Protein 4N9W (pdb70)

B-factor: mean 31.56, std 11.2, range [13.4, 86.86]

InterPro domains:
  IPR028098 Glycosyltransferase subfamily 4-like, N-terminal domain [PF13439] (14-173)
  IPR050194 Glycosyltransferase group 1 [PTHR45947] (1-364)

Nearest PDB structures (foldseek):
  4n9w-assembly1_A  TM=1.003E+00  e=4.986E-75  Mycolicibacterium smegmatis MC2 155
  2gek-assembly1_A  TM=9.500E-01  e=3.994E-61  Mycolicibacterium smegmatis MC2 155
  4nc9-assembly5_A  TM=8.243E-01  e=2.614E-58  Mycolicibacterium smegmatis MC2 155
  4nc9-assembly6_D  TM=8.310E-01  e=8.543E-56  Mycolicibacterium smegmatis MC2 155
  4nc9-assembly6_C  TM=8.245E-01  e=5.018E-48  Mycolicibacterium smegmatis MC2 155

Sequence (360 aa):
AMRIGMVCPYSFDVPGGVQSHVLQLAEVLRRDAGHEVSVLAPASPHVKLPDYVVSGGKAVPIPYNGSVARLRFGPATHRKVKKWIAEGDFDVLHIHEPNAPSLSMLALQAAEGPIVATFHTSTTKSLTLSVFQGILRPYHEKIIGRIAVSAVEIPNGVVDVASFADAPLLDGYPREGRTVLFLGRYDEPRKGMAVLLAALPKLVARFPDVEILIVGRGDEDELREQAGDLAGHLRFLGQVDDATKASAMMRSADVYCAPHLGGESFGIVLVEAMAAGTAVVASDLDAFRRVLADGDAGRLVPVDDADGMAAALIGILEDDQLRAGYVARASERVHRYDWSVVSAQIMRVYETVVSGAGIKVQVS

Radius of gyration: 21.57 Å; Cα contacts (8 Å, |Δi|>4): 728; chains: 1; bounding box: 51×48×58 Å

GO terms:
  GO:0043750 phosphatidylinositol alpha-mannosyltransfera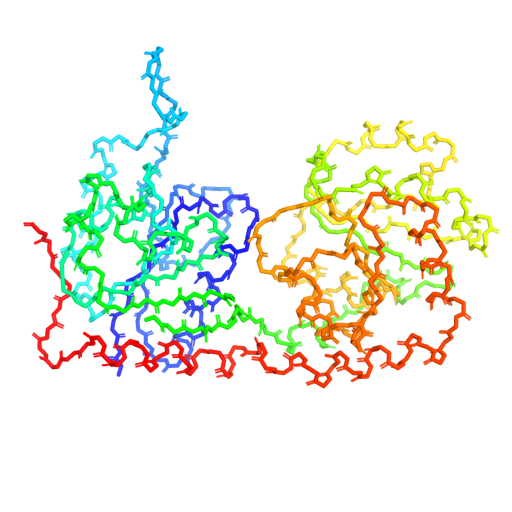se activity (F, EXP)
  GO:0043750 phosphatidylinositol alpha-mannosyltransferase activity (F, IDA)
  GO:0004377 GDP-Man:Man(3)GlcNAc(2)-PP-Dol alpha-1,2-mannosyltransferase activity (F, IDA)
  GO:0046488 phosphatidylinositol metabolic process (P, IDA)
  GO:0009247 glycolipid biosynthetic process (P, IDA)

Foldseek 3Di:
DFQEEEEDQEAPQFDDDSNVLVQVLCVVQVVVPYHYAYEYADHVNDDDDPRYDHLYHWDADPDPPDPDGTHDDPSSLVVLQVCQAPRQGLEYEYEQCDPPTSSVSNLQFKAALYEYEYFFPVSVCCVDCVSCPPVSVSSVRHDQYEYCPVHHFNRADALCLQQVAAAPPPFDDPLAEEEQEEAVVPCQQPPVLQLLLVVLLCVLRVQYAYEYEEAYDLVVVLVVSPPNSVRYDYPYHDDPSVVSNVLLRHQEYERQGLDDTGLPVVLLSNLSNLHAYEYEPDPSVCVLQVNCQQHHYFHHSHSNRSNCRVSVCVVDVVVVNRNSVSSNVSSVCRHCVNRSVVVVVSSVVRGDPPIGMHTD

Organism: Mycolicibacterium smegmatis (strain ATCC 700084 / mc(2)155) (NCBI:txid246196)

CATH classification: 3.40.50.2000 (+1 more: 3.40.50.2000)

Solvent-accessible surface area: 16043 Å² total; per-residue (Å²): 127,27,96,1,0,0,0,0,11,86,26,16,39,55,84,25,41,15,14,44,12,0,40,54,0,0,86,40,6,120,132,72,56,33,39,12,23,0,0,0,13,28,13,108,153,56,109,57,47,141,22,28,60,63,0,27,137,19,78,81,23,126,118,153,76,46,148,29,81,89,118,26,27,97,59,4,93,162,34,1,67,127,20,2,70,120,7,74,3,26,0,0,0,0,0,3,0,52,53,87,14,0,0,4,29,0,0,60,17,0,64,29,4,0,0,0,2,0,8,30,62,74,0,45,39,24,50,98,84,121,118,16,51,167,44,25,79,74,2,134,41,6,101,8,52,4,20,2,73,100,70,117,6,26,12,5,3,60,14,59,59,16,42,108,6,98,76,35,147,70,23,87,53,179,10,50,0,0,0,3,30,7,84,11,85,84,111,52,58,0,7,69,8,2,27,63,1,2,70,105,0,22,81,134,29,103,84,3,19,2,0,0,8,12,34,35,76,59,93,39,7,96,143,120,11,40,159,45,22,81,40,15,100,30,44,19,86,41,97,99,74,45,31,7,8,0,0,82,1,7,28,0,1,1,0,2,31,67,23,68,84,70,20,8,34,31,2,0,12,0,0,5,9,33,6,3,1,0,0,2,50,33,129,32,8,80,59,2,0,23,102,25,102,2,0,76,23,0,80,54,98,48,29,93,19,2,1,58,0,0,14,27,1,1,87,60,85,164,69,42,64,28,30,39,38,112,5,41,109,54,1,110,131,10,26,10,78,71,0,18,38,53,4,33,145,18,0,109,113,16,33,34,107,83,93,71,5,102,57,79

Structure (mmCIF, N/CA/C/O backbone):
data_4N9W
#
_entry.id   4N9W
#
_cell.length_a   37.507
_cell.length_b   75.515
_cell.length_c   59.326
_cell.angle_alpha   90.00
_cell.angle_beta   97.69
_cell.angle_gamma   90.00
#
_symmetry.space_group_name_H-M   'P 1 21 1'
#
loop_
_entity.id
_entity.type
_entity.pdbx_description
1 polymer 'GDP-mannose-dependent alpha-(1-2)-phosphatidylinositol mannosyltransferase'
2 non-polymer "GUANOSINE-5'-DIPHOSPHATE"
3 non-polymer 1,2-ETHANEDIOL
4 water water
#
loop_
_atom_site.group_PDB
_atom_site.id
_atom_site.type_symbol
_atom_site.label_atom_id
_atom_site.label_alt_id
_atom_site.label_comp_id
_atom_site.label_asym_id
_atom_site.label_entity_id
_atom_site.label_seq_id
_atom_site.pdbx_PDB_ins_code
_atom_site.Cartn_x
_atom_site.Cartn_y
_atom_site.Cartn_z
_atom_site.occupancy
_atom_site.B_iso_or_equiv
_atom_site.auth_seq_id
_atom_site.auth_comp_id
_atom_site.auth_asym_id
_atom_site.auth_atom_id
_atom_site.pdbx_PDB_model_num
ATOM 1 N N . ALA A 1 4 ? 17.338 -13.085 -5.762 1.00 37.91 0 ALA A N 1
ATOM 2 C CA . ALA A 1 4 ? 16.796 -11.698 -5.861 1.00 40.53 0 ALA A CA 1
ATOM 3 C C . ALA A 1 4 ? 15.304 -11.717 -6.198 1.00 45.22 0 ALA A C 1
ATOM 4 O O . ALA A 1 4 ? 14.909 -12.204 -7.250 1.00 48.13 0 ALA A O 1
ATOM 6 N N . MET A 1 5 ? 14.488 -11.152 -5.315 1.00 34.59 1 MET A N 1
ATOM 7 C CA . MET A 1 5 ? 13.044 -11.161 -5.465 1.00 31.20 1 MET A CA 1
ATOM 8 C C . MET A 1 5 ? 12.553 -9.767 -5.774 1.00 34.07 1 MET A C 1
ATOM 9 O O . MET A 1 5 ? 13.214 -8.765 -5.454 1.00 29.08 1 MET A O 1
ATOM 14 N N . ARG A 1 6 ? 11.368 -9.718 -6.359 1.00 33.19 2 ARG A N 1
ATOM 15 C CA . ARG A 1 6 ? 10.648 -8.473 -6.524 1.00 28.30 2 ARG A CA 1
ATOM 16 C C . ARG A 1 6 ? 9.514 -8.524 -5.519 1.00 29.71 2 ARG A C 1
ATOM 17 O O . ARG A 1 6 ? 8.657 -9.412 -5.578 1.00 26.91 2 ARG A O 1
ATOM 25 N N . ILE A 1 7 ? 9.521 -7.568 -4.606 1.00 23.59 3 ILE A N 1
ATOM 26 C CA . ILE A 1 7 ? 8.552 -7.532 -3.531 1.00 20.99 3 ILE A CA 1
ATOM 27 C C . ILE A 1 7 ? 7.694 -6.277 -3.604 1.00 22.18 3 ILE A C 1
ATOM 28 O O . ILE A 1 7 ? 8.202 -5.172 -3.749 1.00 24.94 3 ILE A O 1
ATOM 33 N N . GLY A 1 8 ? 6.384 -6.465 -3.494 1.00 22.29 4 GLY A N 1
ATOM 34 C CA . GLY A 1 8 ? 5.448 -5.371 -3.413 1.00 19.21 4 GLY A CA 1
ATOM 35 C C . GLY A 1 8 ? 4.925 -5.323 -1.983 1.00 23.10 4 GLY A C 1
ATOM 36 O O . GLY A 1 8 ? 4.536 -6.375 -1.444 1.00 24.27 4 GLY A O 1
ATOM 37 N N . MET A 1 9 ? 4.957 -4.145 -1.359 1.00 17.02 5 MET A N 1
ATOM 38 C CA . MET A 1 9 ? 4.456 -3.980 0.009 1.00 18.74 5 MET A CA 1
ATOM 39 C C . MET A 1 9 ? 3.363 -2.929 0.082 1.00 21.07 5 MET A C 1
ATOM 40 O O . MET A 1 9 ? 3.437 -1.916 -0.604 1.00 21.79 5 MET A O 1
ATOM 45 N N . VAL A 1 10 ? 2.375 -3.161 0.941 1.00 16.57 6 VAL A N 1
ATOM 46 C CA . VAL A 1 10 ? 1.265 -2.219 1.119 1.00 16.03 6 VAL A CA 1
ATOM 47 C C . VAL A 1 10 ? 1.182 -1.791 2.590 1.00 20.53 6 VAL A C 1
ATOM 48 O O . VAL A 1 10 ? 1.050 -2.618 3.510 1.00 18.93 6 VAL A O 1
ATOM 52 N N . CYS A 1 11 ? 1.241 -0.478 2.765 1.00 14.64 7 CYS A N 1
ATOM 53 C CA . CYS A 1 11 ? 1.018 0.187 4.035 1.00 17.21 7 CYS A CA 1
ATOM 54 C C . CYS A 1 11 ? -0.343 0.861 3.970 1.00 21.19 7 CYS A C 1
ATOM 55 O O . CYS A 1 11 ? -0.620 1.590 3.022 1.00 25.30 7 CYS A O 1
ATOM 58 N N . PRO A 1 12 ? -1.225 0.596 4.939 1.00 21.58 8 PRO A N 1
ATOM 59 C CA . PRO A 1 12 ? -2.555 1.200 4.838 1.00 20.86 8 PRO A CA 1
ATOM 60 C C . PRO A 1 12 ? -2.640 2.667 5.307 1.00 21.87 8 PRO A C 1
ATOM 61 O O . PRO A 1 12 ? -3.698 3.290 5.195 1.00 20.67 8 PRO A O 1
ATOM 65 N N . TYR A 1 13 ? -1.540 3.191 5.830 1.00 22.19 9 TYR A N 1
ATOM 66 C CA . TYR A 1 13 ? -1.523 4.521 6.478 1.00 17.55 9 TYR A CA 1
ATOM 67 C C . TYR A 1 13 ? -0.573 5.484 5.782 1.00 20.71 9 TYR A C 1
ATOM 68 O O . TYR A 1 13 ? 0.534 5.120 5.385 1.00 18.95 9 TYR A O 1
ATOM 77 N N . SER A 1 14 ? -0.985 6.744 5.679 1.00 20.09 10 SER A N 1
ATOM 78 C CA . SER A 1 14 ? -0.099 7.759 5.119 1.00 19.53 10 SER A CA 1
ATOM 79 C C . SER A 1 14 ? 1.205 7.908 5.931 1.00 24.87 10 SER A C 1
ATOM 80 O O . SER A 1 14 ? 1.201 7.854 7.158 1.00 23.29 10 SER A O 1
ATOM 83 N N . PHE A 1 15 ? 2.313 8.119 5.246 1.00 20.97 11 PHE A N 1
ATOM 84 C CA . PHE A 1 15 ? 3.573 8.406 5.930 1.00 27.60 11 PHE A CA 1
ATOM 85 C C . PHE A 1 15 ? 3.646 9.830 6.451 1.00 31.79 11 PHE A C 1
ATOM 86 O O . PHE A 1 15 ? 4.669 10.217 7.035 1.00 29.02 11 PHE A O 1
ATOM 94 N N . ASP A 1 16 ? 2.580 10.614 6.238 1.00 28.44 12 ASP A N 1
ATOM 95 C CA . ASP A 1 16 ? 2.545 11.998 6.714 1.00 27.32 12 ASP A CA 1
ATOM 96 C C . ASP A 1 16 ? 2.582 12.094 8.243 1.00 27.75 12 ASP A C 1
ATOM 97 O O . ASP A 1 16 ? 2.921 13.149 8.807 1.00 35.43 12 ASP A O 1
ATOM 102 N N . VAL A 1 17 ? 2.158 11.035 8.905 1.00 29.30 13 VAL A N 1
ATOM 103 C CA . VAL A 1 17 ? 2.078 10.977 10.362 1.00 30.18 13 VAL A CA 1
ATOM 104 C C . VAL A 1 17 ? 2.966 9.807 10.814 1.00 25.49 13 VAL A C 1
ATOM 105 O O . VAL A 1 17 ? 2.987 8.753 10.177 1.00 30.26 13 VAL A O 1
ATOM 109 N N . PRO A 1 18 ? 3.740 10.004 11.887 1.00 26.17 14 PRO A N 1
ATOM 110 C CA . PRO A 1 18 ? 4.562 8.884 12.357 1.00 27.07 14 PRO A CA 1
ATOM 111 C C . PRO A 1 18 ? 3.679 7.767 12.882 1.00 24.18 14 PRO A C 1
ATOM 112 O O . PRO A 1 18 ? 2.615 8.029 13.472 1.00 21.38 14 PRO A O 1
ATOM 116 N N . GLY A 1 19 ? 4.126 6.528 12.682 1.00 21.20 15 GLY A N 1
ATOM 117 C CA . GLY A 1 19 ? 3.417 5.398 13.227 1.00 20.38 15 GLY A CA 1
ATOM 118 C C . GLY A 1 19 ? 4.285 4.154 13.158 1.00 20.07 15 GLY A C 1
ATOM 119 O O . GLY A 1 19 ? 5.210 4.081 12.354 1.00 24.73 15 GLY A O 1
ATOM 120 N N . GLY A 1 20 ? 3.972 3.183 14.005 1.00 19.88 16 GLY A N 1
ATOM 121 C CA . GLY A 1 20 ? 4.700 1.929 14.041 1.00 20.42 16 GLY A CA 1
ATOM 122 C C . GLY A 1 20 ? 4.587 1.127 12.754 1.00 23.58 16 GLY A C 1
ATOM 123 O O . GLY A 1 20 ? 5.589 0.564 12.298 1.00 17.54 16 GLY A O 1
ATOM 124 N N . VAL A 1 21 ? 3.382 1.059 12.174 1.00 21.09 17 VAL A N 1
ATOM 125 C CA . VAL A 1 21 ? 3.198 0.296 10.932 1.00 18.85 17 VAL A CA 1
ATOM 126 C C . VAL A 1 21 ? 3.990 0.976 9.820 1.00 16.82 17 VAL A C 1
ATOM 127 O O . VAL A 1 21 ? 4.757 0.319 9.106 1.00 19.06 17 VAL A O 1
ATOM 131 N N . GLN A 1 22 ? 3.859 2.307 9.712 1.00 18.57 18 GLN A N 1
ATOM 132 C CA . GLN A 1 22 ? 4.600 3.072 8.716 1.00 18.32 18 GLN A CA 1
ATOM 133 C C . GLN A 1 22 ? 6.109 2.859 8.807 1.00 18.68 18 GLN A C 1
ATOM 134 O O . GLN A 1 22 ? 6.754 2.640 7.795 1.00 17.95 18 GLN A O 1
ATOM 140 N N . SER A 1 23 ? 6.687 2.970 10.004 1.00 20.10 19 SER A N 1
ATOM 141 C CA . SER A 1 23 ? 8.137 2.843 10.139 1.00 25.60 19 SER A CA 1
ATOM 142 C C . SER A 1 23 ? 8.594 1.393 9.857 1.00 21.39 19 SER A C 1
ATOM 143 O O . SER A 1 23 ? 9.678 1.184 9.320 1.00 20.78 19 SER A O 1
ATOM 146 N N . HIS A 1 24 ? 7.798 0.424 10.296 1.00 21.49 20 HIS A N 1
ATOM 147 C CA . HIS A 1 24 ? 8.063 -0.999 10.016 1.00 19.02 20 HIS A CA 1
ATOM 148 C C . HIS A 1 24 ? 8.193 -1.207 8.509 1.00 18.35 20 HIS A C 1
ATOM 149 O O . HIS A 1 24 ? 9.185 -1.740 8.024 1.00 16.89 20 HIS A O 1
ATOM 156 N N . VAL A 1 25 ? 7.208 -0.743 7.753 1.00 17.50 21 VAL A N 1
ATOM 157 C CA . VAL A 1 25 ? 7.217 -0.979 6.288 1.00 16.15 21 VAL A CA 1
ATOM 158 C C . VAL A 1 25 ? 8.369 -0.282 5.578 1.00 20.86 21 VAL A C 1
ATOM 159 O O . VAL A 1 25 ? 9.037 -0.910 4.755 1.00 24.45 21 VAL A O 1
ATOM 163 N N . LEU A 1 26 ? 8.637 0.999 5.884 1.00 16.08 22 LEU A N 1
ATOM 164 C CA . LEU A 1 26 ? 9.788 1.664 5.243 1.00 17.23 22 LEU A CA 1
ATOM 165 C C . LEU A 1 26 ? 11.127 1.057 5.624 1.00 21.14 22 LEU A C 1
ATOM 166 O O . LEU A 1 26 ? 12.014 0.876 4.767 1.00 19.84 22 LEU A O 1
ATOM 171 N N . GLN A 1 27 ? 11.305 0.716 6.892 1.00 17.45 23 GLN A N 1
ATOM 172 C CA . GLN A 1 27 ? 12.598 0.174 7.276 1.00 22.49 23 GLN A CA 1
ATOM 173 C C . GLN A 1 27 ? 12.761 -1.214 6.680 1.00 18.78 23 GLN A C 1
ATOM 174 O O . GLN A 1 27 ? 13.850 -1.587 6.257 1.00 20.67 23 GLN A O 1
ATOM 180 N N . LEU A 1 28 ? 11.685 -1.987 6.650 1.00 17.06 24 LEU A N 1
ATOM 181 C CA . LEU A 1 28 ? 11.776 -3.348 6.092 1.00 18.09 24 LEU A CA 1
ATOM 182 C C . LEU A 1 28 ? 12.118 -3.240 4.633 1.00 21.55 24 LEU A C 1
ATOM 183 O O . LEU A 1 28 ? 12.975 -3.964 4.127 1.00 21.81 24 LEU A O 1
ATOM 188 N N . ALA A 1 29 ? 11.504 -2.287 3.943 1.00 17.52 25 ALA A N 1
ATOM 189 C CA . ALA A 1 29 ? 11.833 -2.077 2.533 1.00 18.86 25 ALA A CA 1
ATOM 190 C C . ALA A 1 29 ? 13.318 -1.721 2.345 1.00 17.38 25 ALA A C 1
ATOM 191 O O . ALA A 1 29 ? 13.974 -2.187 1.399 1.00 19.11 25 ALA A O 1
ATOM 193 N N . GLU A 1 30 ? 13.839 -0.855 3.204 1.00 18.31 26 GLU A N 1
ATOM 194 C CA . GLU A 1 30 ? 15.239 -0.463 3.094 1.00 20.40 26 GLU A CA 1
ATOM 195 C C . GLU A 1 30 ? 16.154 -1.682 3.304 1.00 22.96 26 GLU A C 1
ATOM 196 O O . GLU A 1 30 ? 17.140 -1.861 2.582 1.00 25.49 26 GLU A O 1
ATOM 202 N N . VAL A 1 31 ? 15.860 -2.481 4.327 1.00 20.57 27 VAL A N 1
ATOM 203 C CA . VAL A 1 31 ? 16.661 -3.675 4.621 1.00 22.86 27 VAL A CA 1
ATOM 204 C C . VAL A 1 31 ? 16.687 -4.651 3.439 1.00 22.47 27 VAL A C 1
ATOM 205 O O . VAL A 1 31 ? 17.747 -5.225 3.076 1.00 24.57 27 VAL A O 1
ATOM 209 N N . LEU A 1 32 ? 15.539 -4.829 2.804 1.00 18.86 28 LEU A N 1
ATOM 210 C CA . LEU A 1 32 ? 15.443 -5.773 1.680 1.00 22.46 28 LEU A CA 1
ATOM 211 C C . LEU A 1 32 ? 16.208 -5.275 0.465 1.00 26.87 28 LEU A C 1
ATOM 212 O O . LEU A 1 32 ? 16.907 -6.057 -0.194 1.00 26.90 28 LEU A O 1
ATOM 217 N N . ARG A 1 33 ? 16.086 -3.976 0.171 1.00 25.90 29 ARG A N 1
ATOM 218 C CA A ARG A 1 33 ? 16.833 -3.368 -0.931 0.46 28.02 29 ARG A CA 1
ATOM 219 C CA B ARG A 1 33 ? 16.829 -3.374 -0.932 0.54 27.95 29 ARG A CA 1
ATOM 220 C C . ARG A 1 33 ? 18.342 -3.454 -0.702 1.00 25.22 29 ARG A C 1
ATOM 221 O O . ARG A 1 33 ? 19.101 -3.698 -1.633 1.00 27.71 29 ARG A O 1
ATOM 236 N N . ASP A 1 34 ? 18.771 -3.268 0.543 1.00 23.19 30 ASP A N 1
ATOM 237 C CA . ASP A 1 34 ? 20.192 -3.367 0.881 1.00 31.76 30 ASP A CA 1
ATOM 238 C C . ASP A 1 34 ? 20.746 -4.775 0.680 1.00 32.44 30 ASP A C 1
ATOM 239 O O . ASP A 1 34 ? 21.968 -4.943 0.542 1.00 30.14 30 ASP A O 1
ATOM 244 N N . ALA A 1 35 ? 19.851 -5.768 0.644 1.00 25.14 31 ALA A N 1
ATOM 245 C CA . ALA A 1 35 ? 20.229 -7.155 0.440 1.00 29.53 31 ALA A CA 1
ATOM 246 C C . ALA A 1 35 ? 20.105 -7.552 -1.017 1.00 29.83 31 ALA A C 1
ATOM 247 O O . ALA A 1 35 ? 20.241 -8.732 -1.353 1.00 35.00 31 ALA A O 1
ATOM 249 N N . GLY A 1 36 ? 19.837 -6.580 -1.884 1.00 22.59 32 GLY A N 1
ATOM 250 C CA . GLY A 1 36 ? 19.738 -6.848 -3.310 1.00 27.15 32 GLY A CA 1
ATOM 251 C C . GLY A 1 36 ? 18.348 -7.113 -3.878 1.00 31.95 32 GLY A C 1
ATOM 252 O O . GLY A 1 36 ? 18.216 -7.348 -5.072 1.00 34.64 32 GLY A O 1
ATOM 253 N N . HIS A 1 37 ? 17.305 -7.086 -3.056 1.00 29.99 33 HIS A N 1
ATOM 254 C CA . HIS A 1 37 ? 15.953 -7.323 -3.570 1.00 27.94 33 HIS A CA 1
ATOM 255 C C . HIS A 1 37 ? 15.340 -6.035 -4.100 1.00 30.97 33 HIS A C 1
ATOM 256 O O . HIS A 1 37 ? 15.762 -4.932 -3.722 1.00 32.44 33 HIS A O 1
ATOM 263 N N . GLU A 1 38 ? 14.361 -6.178 -4.984 1.00 27.09 34 GLU A N 1
ATOM 264 C CA . GLU A 1 38 ? 13.643 -5.035 -5.531 1.00 30.67 34 GLU A CA 1
ATOM 265 C C . GLU A 1 38 ? 12.355 -4.856 -4.723 1.00 34.89 34 GLU A C 1
ATOM 266 O O . GLU A 1 38 ? 11.591 -5.806 -4.552 1.00 34.14 34 GLU A O 1
ATOM 268 N N . VAL A 1 39 ? 12.136 -3.658 -4.176 1.00 26.39 35 VAL A N 1
ATOM 269 C CA . VAL A 1 39 ? 10.919 -3.415 -3.400 1.00 23.93 35 VAL A CA 1
ATOM 270 C C . VAL A 1 39 ? 10.165 -2.228 -3.966 1.00 28.53 35 VAL A C 1
ATOM 271 O O . VAL A 1 39 ? 10.785 -1.254 -4.373 1.00 27.60 35 VAL A O 1
ATOM 275 N N . SER A 1 40 ? 8.834 -2.330 -4.001 1.00 21.80 36 SER A N 1
ATOM 276 C CA . SER A 1 40 ? 7.955 -1.181 -4.241 1.00 24.30 36 SER A CA 1
ATOM 277 C C . SER A 1 40 ? 6.931 -1.119 -3.130 1.00 26.22 36 SER A C 1
ATOM 278 O O . SER A 1 40 ? 6.349 -2.149 -2.763 1.00 23.38 36 SER A O 1
ATOM 281 N N . VAL A 1 41 ? 6.694 0.086 -2.614 1.00 20.70 37 VAL A N 1
ATOM 282 C CA . VAL A 1 41 ? 5.731 0.271 -1.534 1.00 18.89 37 VAL A CA 1
ATOM 283 C C . VAL A 1 41 ? 4.568 1.119 -2.009 1.00 20.11 37 VAL A C 1
ATOM 284 O O . VAL A 1 41 ? 4.781 2.215 -2.516 1.00 21.79 37 VAL A O 1
ATOM 288 N N . LEU A 1 42 ? 3.356 0.595 -1.817 1.00 18.67 38 LEU A N 1
ATOM 289 C CA . LEU A 1 42 ? 2.123 1.306 -2.078 1.00 21.11 38 LEU A CA 1
ATOM 290 C C . LEU A 1 42 ? 1.541 1.813 -0.766 1.00 23.69 38 LEU A C 1
ATOM 291 O O . LEU A 1 42 ? 1.396 1.050 0.180 1.00 21.96 38 LEU A O 1
ATOM 296 N N . ALA A 1 43 ? 1.199 3.107 -0.709 1.00 20.31 39 ALA A N 1
ATOM 297 C CA . ALA A 1 43 ? 0.607 3.664 0.508 1.00 18.25 39 ALA A CA 1
ATOM 298 C C . ALA A 1 43 ? -0.259 4.860 0.168 1.00 21.38 39 ALA A C 1
ATOM 299 O O . ALA A 1 43 ? -0.123 5.393 -0.938 1.00 23.84 39 ALA A O 1
ATOM 301 N N . PRO A 1 44 ? -1.131 5.302 1.110 1.00 23.96 40 PRO A N 1
ATOM 302 C CA . PRO A 1 44 ? -1.885 6.540 0.800 1.00 24.53 40 PRO A CA 1
ATOM 303 C C . PRO A 1 44 ? -0.977 7.738 0.553 1.00 24.72 40 PRO A C 1
ATOM 304 O O . PRO A 1 44 ? 0.211 7.749 0.916 1.00 22.60 40 PRO A O 1
ATOM 308 N N . ALA A 1 45 ? -1.547 8.736 -0.109 1.00 22.71 41 ALA A N 1
ATOM 309 C CA . ALA A 1 45 ? -0.868 9.988 -0.381 1.00 23.20 41 ALA A CA 1
ATOM 310 C C . ALA A 1 45 ? -0.136 10.510 0.848 1.00 25.45 41 ALA A C 1
ATOM 311 O O . ALA A 1 45 ? -0.706 10.606 1.933 1.00 24.89 41 ALA A O 1
ATOM 313 N N . SER A 1 46 ? 1.131 10.836 0.638 1.00 23.01 42 SER A N 1
ATOM 314 C CA . SER A 1 46 ? 2.039 11.270 1.689 1.00 23.12 42 SER A CA 1
ATOM 315 C C . SER A 1 46 ? 2.854 12.479 1.199 1.00 26.51 42 SER A C 1
ATOM 316 O O . SER A 1 46 ? 4.076 12.444 1.193 1.00 27.61 42 SER A O 1
ATOM 319 N N . PRO A 1 47 ? 2.172 13.546 0.767 1.00 30.78 43 PRO A N 1
ATOM 320 C CA . PRO A 1 47 ? 2.895 14.665 0.140 1.00 31.82 43 PRO A CA 1
ATOM 321 C C . PRO A 1 47 ? 3.656 15.563 1.109 1.00 31.64 43 PRO A C 1
ATOM 322 O O . PRO A 1 47 ? 4.368 16.427 0.642 1.00 32.50 43 PRO A O 1
ATOM 326 N N . HIS A 1 48 ? 3.539 15.344 2.418 1.00 36.78 44 HIS A N 1
ATOM 327 C CA . HIS A 1 48 ? 4.162 16.248 3.392 1.00 31.86 44 HIS A CA 1
ATOM 328 C C . HIS A 1 48 ? 5.518 15.750 3.856 1.00 34.58 44 HIS A C 1
ATOM 329 O O . HIS A 1 48 ? 6.188 16.440 4.604 1.00 40.75 44 HIS A O 1
ATOM 336 N N . VAL A 1 49 ? 5.904 14.541 3.464 1.00 32.25 45 VAL A N 1
ATOM 337 C CA . VAL A 1 49 ? 7.218 14.027 3.829 1.00 33.07 45 VAL A CA 1
ATOM 338 C C . VAL A 1 49 ? 8.049 13.697 2.599 1.00 34.00 45 VAL A C 1
ATOM 339 O O . VAL A 1 49 ? 7.515 13.404 1.540 1.00 39.10 45 VAL A O 1
ATOM 343 N N . LYS A 1 50 ? 9.368 13.779 2.749 1.00 37.38 46 LYS A N 1
ATOM 344 C CA . LYS A 1 50 ? 10.288 13.319 1.719 1.00 37.98 46 LYS A CA 1
ATOM 345 C C . LYS A 1 50 ? 10.306 11.767 1.742 1.00 38.10 46 LYS A C 1
ATOM 346 O O . LYS A 1 50 ? 10.388 11.166 2.821 1.00 39.28 46 LYS A O 1
ATOM 348 N N . LEU A 1 51 ? 10.202 11.122 0.580 1.00 31.85 47 LEU A N 1
ATOM 349 C CA . LEU A 1 51 ? 10.128 9.643 0.536 1.00 37.01 47 LEU A CA 1
ATOM 350 C C . LEU A 1 51 ? 11.045 9.072 -0.522 1.00 35.52 47 LEU A C 1
ATOM 351 O O . LEU A 1 51 ? 11.355 9.746 -1.492 1.00 38.43 47 LEU A O 1
ATOM 356 N N . PRO A 1 52 ? 11.477 7.817 -0.339 1.00 31.64 48 PRO A N 1
ATOM 357 C CA . PRO A 1 52 ? 12.311 7.247 -1.393 1.00 34.44 48 PRO A CA 1
ATOM 358 C C . PRO A 1 52 ? 11.508 7.119 -2.675 1.00 32.09 48 PRO A C 1
ATOM 359 O O . PRO A 1 52 ? 10.274 7.132 -2.673 1.00 24.70 48 PRO A O 1
ATOM 363 N N . ASP A 1 53 ? 12.211 7.006 -3.784 1.00 32.47 49 ASP A N 1
ATOM 364 C CA . ASP A 1 53 ? 11.539 7.005 -5.064 1.00 34.90 49 ASP A CA 1
ATOM 365 C C . ASP A 1 53 ? 10.742 5.721 -5.307 1.00 34.24 49 ASP A C 1
ATOM 366 O O . ASP A 1 53 ? 9.991 5.664 -6.281 1.00 32.59 49 ASP A O 1
ATOM 371 N N . TYR A 1 54 ? 10.912 4.697 -4.456 1.00 24.92 50 TYR A N 1
ATOM 372 C CA . TYR A 1 54 ? 10.200 3.424 -4.677 1.00 30.09 50 TYR A CA 1
ATOM 373 C C . TYR A 1 54 ? 8.813 3.408 -3.991 1.00 29.75 50 TYR A C 1
ATOM 374 O O . TYR A 1 54 ? 8.102 2.403 -4.064 1.00 24.01 50 TYR A O 1
ATOM 383 N N . VAL A 1 55 ? 8.436 4.517 -3.333 1.00 22.66 51 VAL A N 1
ATOM 384 C CA . VAL A 1 55 ? 7.079 4.644 -2.757 1.00 22.39 51 VAL A CA 1
ATOM 385 C C . VAL A 1 55 ? 6.109 5.203 -3.792 1.00 27.90 51 VAL A C 1
ATOM 386 O O . VAL A 1 55 ? 6.390 6.221 -4.430 1.00 28.36 51 VAL A O 1
ATOM 390 N N . VAL A 1 56 ? 4.967 4.535 -3.946 1.00 22.76 52 VAL A N 1
ATOM 391 C CA . VAL A 1 56 ? 3.942 4.908 -4.918 1.00 23.79 52 VAL A CA 1
ATOM 392 C C . VAL A 1 56 ? 2.752 5.367 -4.098 1.00 22.90 52 VAL A C 1
ATOM 393 O O . VAL A 1 56 ? 2.522 4.825 -3.015 1.00 23.26 52 VAL A O 1
ATOM 397 N N . SER A 1 57 ? 2.037 6.397 -4.570 1.00 24.20 53 SER A N 1
ATOM 398 C CA . SER A 1 57 ? 0.831 6.884 -3.895 1.00 25.11 53 SER A CA 1
ATOM 399 C C . SER A 1 57 ? -0.366 6.119 -4.381 1.00 24.41 53 SER A C 1
ATOM 400 O O . SER A 1 57 ? -0.558 5.960 -5.569 1.00 26.04 53 SER A O 1
ATOM 403 N N . GLY A 1 58 ? -1.177 5.630 -3.458 1.00 27.31 54 GLY A N 1
ATOM 404 C CA . GLY A 1 58 ? -2.427 4.989 -3.814 1.00 27.91 54 GLY A CA 1
ATOM 405 C C . GLY A 1 58 ? -3.555 6.002 -3.755 1.00 25.29 54 GLY A C 1
ATOM 406 O O . GLY A 1 58 ? -4.725 5.636 -3.803 1.00 37.80 54 GLY A O 1
ATOM 407 N N . GLY A 1 59 ? -3.224 7.278 -3.627 1.00 26.05 55 GLY A N 1
ATOM 408 C CA . GLY A 1 59 ? -4.255 8.289 -3.574 1.00 29.99 55 GLY A CA 1
ATOM 409 C C . GLY A 1 59 ? -4.684 8.546 -2.148 1.00 31.48 55 GLY A C 1
ATOM 410 O O . GLY A 1 59 ? -4.083 8.033 -1.199 1.00 23.10 55 GLY A O 1
ATOM 411 N N . LYS A 1 60 ? -5.719 9.368 -2.008 1.00 36.56 56 LYS A N 1
ATOM 412 C CA . LYS A 1 60 ? -6.123 9.916 -0.718 1.00 37.87 56 LYS A CA 1
ATOM 413 C C . LYS A 1 60 ? -7.515 9.402 -0.351 1.00 39.29 56 LYS A C 1
ATOM 414 O O . LYS A 1 60 ? -8.429 9.367 -1.186 1.00 39.88 56 LYS A O 1
ATOM 420 N N . ALA A 1 61 ? -7.667 8.991 0.899 1.00 29.96 57 ALA A N 1
ATOM 421 C CA . ALA A 1 61 ? -8.980 8.624 1.414 1.00 33.74 57 ALA A CA 1
ATOM 422 C C . ALA A 1 61 ? -9.760 9.894 1.687 1.00 46.48 57 ALA A C 1
ATOM 423 O O . ALA A 1 61 ? -9.310 10.766 2.428 1.00 47.73 57 ALA A O 1
ATOM 425 N N . VAL A 1 62 ? -10.923 9.995 1.061 1.00 45.18 58 VAL A N 1
ATOM 426 C CA . VAL A 1 62 ? -11.770 11.171 1.156 1.00 48.13 58 VAL A CA 1
ATOM 427 C C . VAL A 1 62 ? -12.895 10.922 2.156 1.00 51.51 58 VAL A C 1
ATOM 428 O O . VAL A 1 62 ? -13.390 9.795 2.261 1.00 44.94 58 VAL A O 1
ATOM 432 N N . PRO A 1 63 ? -13.310 11.969 2.892 1.00 52.04 59 PRO A N 1
ATOM 433 C CA . PRO A 1 63 ? -14.428 11.774 3.823 1.00 53.61 59 PRO A CA 1
ATOM 434 C C . PRO A 1 63 ? -15.692 11.256 3.134 1.00 49.11 59 PRO A C 1
ATOM 435 O O . PRO A 1 63 ? -15.966 11.609 1.984 1.00 38.37 59 PRO A O 1
ATOM 439 N N . ILE A 1 64 ? -16.428 10.390 3.828 1.00 49.27 60 ILE A N 1
ATOM 440 C CA . ILE A 1 64 ? -17.717 9.915 3.332 1.00 52.10 60 ILE A CA 1
ATOM 441 C C . ILE A 1 64 ? -18.781 10.969 3.690 1.00 53.04 60 ILE A C 1
ATOM 442 O O . ILE A 1 64 ? -18.954 11.303 4.866 1.00 53.14 60 ILE A O 1
ATOM 447 N N . PRO A 1 65 ? -19.484 11.509 2.675 1.00 45.55 61 PRO A N 1
ATOM 448 C CA . PRO A 1 65 ? -20.356 12.680 2.867 1.00 52.20 61 PRO A CA 1
ATOM 449 C C . PRO A 1 65 ? -21.770 12.388 3.384 1.00 51.14 61 PRO A C 1
ATOM 450 O O . PRO A 1 65 ? -22.587 13.307 3.403 1.00 48.73 61 PRO A O 1
ATOM 454 N N . TYR A 1 66 ? -22.070 11.147 3.770 1.00 46.99 62 TYR A N 1
ATOM 455 C CA . TYR A 1 66 ? -23.431 10.806 4.199 1.00 51.35 62 TYR A CA 1
ATOM 456 C C . TYR A 1 66 ? -23.463 9.950 5.461 1.00 44.91 62 TYR A C 1
ATOM 457 O O . TYR A 1 66 ? -22.504 9.235 5.774 1.00 42.60 62 TYR A O 1
ATOM 466 N N . ASN A 1 67 ? -24.581 10.032 6.177 1.00 47.02 63 ASN A N 1
ATOM 467 C CA . ASN A 1 67 ? -24.800 9.192 7.341 1.00 50.97 63 ASN A CA 1
ATOM 468 C C . ASN A 1 67 ? -25.055 7.732 6.963 1.00 49.44 63 ASN A C 1
ATOM 469 O O . ASN A 1 67 ? -25.465 7.435 5.838 1.00 45.75 63 ASN A O 1
ATOM 474 N N . GLY A 1 68 ? -24.804 6.831 7.906 1.00 56.01 64 GLY A N 1
ATOM 475 C CA . GLY A 1 68 ? -24.999 5.404 7.682 1.00 43.55 64 GLY A CA 1
ATOM 476 C C . GLY A 1 68 ? -23.746 4.675 7.251 1.00 45.46 64 GLY A C 1
ATOM 477 O O . GLY A 1 68 ? -23.788 3.474 6.946 1.00 42.82 64 GLY A O 1
ATOM 478 N N . SER A 1 69 ? -22.615 5.367 7.216 1.00 41.45 65 SER A N 1
ATOM 479 C CA . SER A 1 69 ? -21.396 4.687 6.829 1.00 41.92 65 SER A CA 1
ATOM 480 C C . SER A 1 69 ? -20.872 3.811 7.986 1.00 43.81 65 SER A C 1
ATOM 481 O O . SER A 1 69 ? -21.300 3.958 9.129 1.00 36.86 65 SER A O 1
ATOM 484 N N . VAL A 1 70 ? -19.979 2.881 7.665 1.00 37.29 66 VAL A N 1
ATOM 485 C CA . VAL A 1 70 ? -19.291 2.072 8.676 1.00 46.39 66 VAL A CA 1
ATOM 486 C C . VAL A 1 70 ? -17.801 2.399 8.711 1.00 50.07 66 VAL A C 1
ATOM 487 O O . VAL A 1 70 ? -16.997 1.630 9.241 1.00 52.83 66 VAL A O 1
ATOM 491 N N . ALA A 1 71 ? -17.447 3.557 8.152 1.00 49.30 67 ALA A N 1
ATOM 492 C CA . ALA A 1 71 ? -16.079 4.067 8.195 1.00 41.44 67 ALA A CA 1
ATOM 493 C C . ALA A 1 71 ? -16.169 5.573 7.997 1.00 43.99 67 ALA A C 1
ATOM 494 O O . ALA A 1 71 ? -17.185 6.074 7.507 1.00 43.97 67 ALA A O 1
ATOM 496 N N . ARG A 1 72 ? -15.123 6.300 8.383 1.00 47.48 68 ARG A N 1
ATOM 497 C CA . ARG A 1 72 ? -15.142 7.758 8.257 1.00 55.68 68 ARG A CA 1
ATOM 498 C C . ARG A 1 72 ? -14.626 8.186 6.886 1.00 48.91 68 ARG A C 1
ATOM 499 O O . ARG A 1 72 ? -15.103 9.162 6.329 1.00 46.94 68 ARG A O 1
ATOM 501 N N . LEU A 1 73 ? -13.663 7.434 6.351 1.00 49.79 69 LEU A N 1
ATOM 502 C CA . LEU A 1 73 ? -13.013 7.782 5.096 1.00 51.76 69 LEU A CA 1
ATOM 503 C C . LEU A 1 73 ? -13.053 6.638 4.092 1.00 44.50 69 LEU A C 1
ATOM 504 O O . LEU A 1 73 ? -13.117 5.457 4.456 1.00 48.53 69 LEU A O 1
ATOM 509 N N . ARG A 1 74 ? -12.991 7.006 2.817 1.00 33.91 70 ARG A N 1
ATOM 510 C CA . ARG A 1 74 ? -13.089 6.046 1.724 1.00 44.31 70 ARG A CA 1
ATOM 511 C C . ARG A 1 74 ? -12.161 6.422 0.595 1.00 40.83 70 ARG A C 1
ATOM 512 O O . ARG A 1 74 ? -12.095 7.600 0.198 1.00 40.87 70 ARG A O 1
ATOM 520 N N . PHE A 1 75 ? -11.474 5.418 0.065 1.00 38.08 71 PHE A N 1
ATOM 521 C CA . PHE A 1 75 ? -10.715 5.575 -1.164 1.00 30.75 71 PHE A CA 1
ATOM 522 C C . PHE A 1 75 ? -11.655 5.562 -2.375 1.00 37.05 71 PHE A C 1
ATOM 523 O O . PHE A 1 75 ? -12.525 4.707 -2.491 1.00 42.10 71 PHE A O 1
ATOM 531 N N . GLY A 1 76 ? -11.474 6.533 -3.260 1.00 37.85 72 GLY A N 1
ATOM 532 C CA . GLY A 1 76 ? -12.282 6.640 -4.459 1.00 38.73 72 GLY A CA 1
ATOM 533 C C . GLY A 1 76 ? -11.893 5.669 -5.560 1.00 41.44 72 GLY A C 1
ATOM 534 O O . GLY A 1 76 ? -10.921 4.910 -5.409 1.00 37.05 72 GLY A O 1
ATOM 535 N N . PRO A 1 77 ? -12.637 5.698 -6.693 1.00 39.75 73 PRO A N 1
ATOM 536 C CA . PRO A 1 77 ? -12.352 4.832 -7.846 1.00 32.90 73 PRO A CA 1
ATOM 537 C C . PRO A 1 77 ? -10.920 4.981 -8.394 1.00 34.38 73 PRO A C 1
ATOM 538 O O . PRO A 1 77 ? -10.362 3.997 -8.884 1.00 32.85 73 PRO A O 1
ATOM 542 N N . ALA A 1 78 ? -10.327 6.173 -8.315 1.00 32.54 74 ALA A N 1
ATOM 543 C CA . ALA A 1 78 ? -8.937 6.346 -8.751 1.00 35.10 74 ALA A CA 1
ATOM 544 C C . ALA A 1 78 ? -7.971 5.385 -8.023 1.00 33.36 74 ALA A C 1
ATOM 545 O O . ALA A 1 78 ? -6.996 4.892 -8.604 1.00 27.57 74 ALA A O 1
ATOM 547 N N . THR A 1 79 ? -8.237 5.136 -6.746 1.00 28.86 75 THR A N 1
ATOM 548 C CA . THR A 1 79 ? -7.378 4.292 -5.955 1.00 28.74 75 THR A CA 1
ATOM 549 C C . THR A 1 79 ? -7.502 2.843 -6.440 1.00 30.30 75 THR A C 1
ATOM 550 O O . THR A 1 79 ? -6.501 2.155 -6.621 1.00 25.41 75 THR A O 1
ATOM 554 N N . HIS A 1 80 ? -8.731 2.401 -6.673 1.00 27.88 76 HIS A N 1
ATOM 555 C CA . HIS A 1 80 ? -8.978 1.052 -7.190 1.00 28.11 76 HIS A CA 1
ATOM 556 C C . HIS A 1 80 ? -8.199 0.829 -8.483 1.00 28.61 76 HIS A C 1
ATOM 557 O O . HIS A 1 80 ? -7.561 -0.205 -8.645 1.00 33.56 76 HIS A O 1
ATOM 564 N N . ARG A 1 81 ? -8.243 1.801 -9.393 1.00 27.08 77 ARG A N 1
ATOM 565 C CA . ARG A 1 81 ? -7.490 1.740 -10.637 1.00 27.91 77 ARG A CA 1
ATOM 566 C C . ARG A 1 81 ? -5.974 1.753 -10.410 1.00 26.85 77 ARG A C 1
ATOM 567 O O . ARG A 1 81 ? -5.234 0.998 -11.055 1.00 27.98 77 ARG A O 1
ATOM 575 N N . LYS A 1 82 ? -5.496 2.602 -9.499 1.00 29.25 78 LYS A N 1
ATOM 576 C CA . LYS A 1 82 ? -4.062 2.674 -9.204 1.00 26.62 78 LYS A CA 1
ATOM 577 C C . LYS A 1 82 ? -3.544 1.340 -8.641 1.00 27.81 78 LYS A C 1
ATOM 578 O O . LYS A 1 82 ? -2.447 0.887 -8.985 1.00 23.47 78 LYS A O 1
ATOM 580 N N . VAL A 1 83 ? -4.339 0.722 -7.768 1.00 24.13 79 VAL A N 1
ATOM 581 C CA . VAL A 1 83 ? -3.954 -0.534 -7.143 1.00 21.74 79 VAL A CA 1
ATOM 582 C C . VAL A 1 83 ? -3.791 -1.626 -8.200 1.00 24.95 79 VAL A C 1
ATOM 583 O O . VAL A 1 83 ? -2.805 -2.363 -8.193 1.00 29.68 79 VAL A O 1
ATOM 587 N N . LYS A 1 84 ? -4.739 -1.725 -9.102 1.00 23.40 80 LYS A N 1
ATOM 588 C CA . LYS A 1 84 ? -4.683 -2.720 -10.148 1.00 30.76 80 LYS A CA 1
ATOM 589 C C . LYS A 1 84 ? -3.510 -2.529 -11.045 1.00 34.24 80 LYS A C 1
ATOM 590 O O . LYS A 1 84 ? -2.807 -3.439 -11.324 1.00 29.95 80 LYS A O 1
ATOM 594 N N . LYS A 1 85 ? -3.297 -1.306 -11.470 1.00 35.89 81 LYS A N 1
ATOM 595 C CA . LYS A 1 85 ? -2.129 -0.967 -12.306 1.00 30.08 81 LYS A CA 1
ATOM 596 C C . LYS A 1 85 ? -0.790 -1.316 -11.631 1.00 28.15 81 LYS A C 1
ATOM 597 O O . LYS A 1 85 ? 0.114 -1.912 -12.242 1.00 31.18 81 LYS A O 1
ATOM 603 N N . TRP A 1 86 ? -0.669 -0.941 -10.364 1.00 23.78 82 TRP A N 1
ATOM 604 C CA . TRP A 1 86 ? 0.527 -1.230 -9.578 1.00 22.61 82 TRP A CA 1
ATOM 605 C C . TRP A 1 86 ? 0.833 -2.757 -9.547 1.00 23.91 82 TRP A C 1
ATOM 606 O O . TRP A 1 86 ? 1.939 -3.179 -9.840 1.00 25.26 82 TRP A O 1
ATOM 617 N N . ILE A 1 87 ? -0.164 -3.562 -9.224 1.00 30.18 83 ILE A N 1
ATOM 618 C CA . ILE A 1 87 ? -0.034 -5.024 -9.286 1.00 29.87 83 ILE A CA 1
ATOM 619 C C . ILE A 1 87 ? 0.302 -5.522 -10.714 1.00 26.61 83 ILE A C 1
ATOM 620 O O . ILE A 1 87 ? 1.237 -6.314 -10.903 1.00 27.47 83 ILE A O 1
ATOM 625 N N . ALA A 1 88 ? -0.424 -5.036 -11.720 1.00 29.92 84 ALA A N 1
ATOM 626 C CA . ALA A 1 88 ? -0.215 -5.513 -13.098 1.00 29.05 84 ALA A CA 1
ATOM 627 C C . ALA A 1 88 ? 1.204 -5.233 -13.558 1.00 35.16 84 ALA A C 1
ATOM 628 O O . ALA A 1 88 ? 1.816 -6.047 -14.238 1.00 42.62 84 ALA A O 1
ATOM 630 N N . GLU A 1 89 ? 1.738 -4.083 -13.177 1.00 33.22 85 GLU A N 1
ATOM 631 C CA . GLU A 1 89 ? 3.031 -3.645 -13.693 1.00 34.03 85 GLU A CA 1
ATOM 632 C C . GLU A 1 89 ? 4.195 -4.019 -12.776 1.00 34.23 85 GLU A C 1
ATOM 633 O O . GLU A 1 89 ? 5.362 -3.810 -13.116 1.00 35.77 85 GLU A O 1
ATOM 639 N N . GLY A 1 90 ? 3.882 -4.574 -11.610 1.00 32.33 86 GLY A N 1
ATOM 640 C CA . GLY A 1 90 ? 4.902 -4.800 -10.609 1.00 31.99 86 GLY A CA 1
ATOM 641 C C . GLY A 1 90 ? 5.651 -6.099 -10.826 1.00 32.52 86 GLY A C 1
ATOM 642 O O . GLY A 1 90 ? 6.818 -6.222 -10.444 1.00 31.72 86 GLY A O 1
ATOM 643 N N . ASP A 1 91 ? 4.970 -7.071 -11.426 1.00 29.89 87 ASP A N 1
ATOM 644 C CA . ASP A 1 91 ? 5.542 -8.401 -11.642 1.00 31.24 87 ASP A CA 1
ATOM 645 C C . ASP A 1 91 ? 6.142 -8.951 -10.341 1.00 23.34 87 ASP A C 1
ATOM 646 O O . ASP A 1 91 ? 7.294 -9.417 -10.317 1.00 33.39 87 ASP A O 1
ATOM 651 N N . PHE A 1 92 ? 5.367 -8.901 -9.264 1.00 24.59 88 PHE A N 1
ATOM 652 C CA . PHE A 1 92 ? 5.896 -9.226 -7.923 1.00 24.96 88 PHE A CA 1
ATOM 653 C C . PHE A 1 92 ? 5.984 -10.740 -7.649 1.00 21.80 88 PHE A C 1
ATOM 654 O O . PHE A 1 92 ? 5.072 -11.504 -7.972 1.00 24.61 88 PHE A O 1
ATOM 662 N N . ASP A 1 93 ? 7.072 -11.161 -7.004 1.00 27.57 89 ASP A N 1
ATOM 663 C CA . ASP A 1 93 ? 7.202 -12.546 -6.538 1.00 25.04 89 ASP A CA 1
ATOM 664 C C . ASP A 1 93 ? 6.426 -12.776 -5.249 1.00 20.11 89 ASP A C 1
ATOM 665 O O . ASP A 1 93 ? 5.966 -13.889 -4.997 1.00 20.54 89 ASP A O 1
ATOM 670 N N . VAL A 1 94 ? 6.313 -11.718 -4.438 1.00 18.44 90 VAL A N 1
ATOM 671 C CA . VAL A 1 94 ? 5.533 -11.738 -3.188 1.00 20.90 90 VAL A CA 1
ATOM 672 C C . VAL A 1 94 ? 4.852 -10.396 -2.993 1.00 22.00 90 VAL A C 1
ATOM 673 O O . VAL A 1 94 ? 5.458 -9.367 -3.307 1.00 22.57 90 VAL A O 1
ATOM 677 N N . LEU A 1 95 ? 3.608 -10.405 -2.495 1.00 19.57 91 LEU A N 1
ATOM 678 C CA . LEU A 1 95 ? 2.893 -9.178 -2.081 1.00 20.59 91 LEU A CA 1
ATOM 679 C C . LEU A 1 95 ? 2.737 -9.222 -0.566 1.00 18.41 91 LEU A C 1
ATOM 680 O O . LEU A 1 95 ? 2.142 -10.151 -0.034 1.00 21.86 91 LEU A O 1
ATOM 685 N N . HIS A 1 96 ? 3.368 -8.287 0.140 1.00 17.72 92 HIS A N 1
ATOM 686 C CA . HIS A 1 96 ? 3.274 -8.252 1.607 1.00 15.28 92 HIS A CA 1
ATOM 687 C C . HIS A 1 96 ? 2.373 -7.087 2.064 1.00 18.03 92 HIS A C 1
ATOM 688 O O . HIS A 1 96 ? 2.765 -5.921 1.931 1.00 21.70 92 HIS A O 1
ATOM 695 N N . ILE A 1 97 ? 1.188 -7.415 2.591 1.00 16.72 93 ILE A N 1
ATOM 696 C CA . ILE A 1 97 ? 0.220 -6.447 3.070 1.00 21.85 93 ILE A CA 1
ATOM 697 C C . ILE A 1 97 ? 0.228 -6.335 4.577 1.00 19.53 93 ILE A C 1
ATOM 698 O O . ILE A 1 97 ? 0.426 -7.308 5.266 1.00 16.77 93 ILE A O 1
ATOM 703 N N . HIS A 1 98 ? 0.074 -5.113 5.072 1.00 15.62 94 HIS A N 1
ATOM 704 C CA . HIS A 1 98 ? 0.153 -4.858 6.518 1.00 13.40 94 HIS A CA 1
ATOM 705 C C . HIS A 1 98 ? -1.186 -4.368 7.009 1.00 16.56 94 HIS A C 1
ATOM 706 O O . HIS A 1 98 ? -1.839 -3.545 6.337 1.00 21.07 94 HIS A O 1
ATOM 713 N N . GLU A 1 99 ? -1.633 -4.876 8.150 1.00 19.42 95 GLU A N 1
ATOM 714 C CA . GLU A 1 99 ? -2.946 -4.494 8.721 1.00 20.00 95 GLU A CA 1
ATOM 715 C C . GLU A 1 99 ? -4.191 -4.533 7.815 1.00 26.73 95 GLU A C 1
ATOM 716 O O . GLU A 1 99 ? -4.845 -3.489 7.579 1.00 24.69 95 GLU A O 1
ATOM 722 N N . PRO A 1 100 ? -4.589 -5.732 7.375 1.00 25.95 96 PRO A N 1
ATOM 723 C CA . PRO A 1 100 ? -5.692 -5.864 6.414 1.00 31.82 96 PRO A CA 1
ATOM 724 C C . PRO A 1 100 ? -7.068 -5.734 7.073 1.00 33.96 96 PRO A C 1
ATOM 725 O O . PRO A 1 100 ? -7.924 -6.625 6.961 1.00 32.58 96 PRO A O 1
ATOM 729 N N . ASN A 1 101 ? -7.239 -4.613 7.778 1.00 32.99 97 ASN A N 1
ATOM 730 C CA . ASN A 1 101 ? -8.528 -4.156 8.281 1.00 28.06 97 ASN A CA 1
ATOM 731 C C . ASN A 1 101 ? -9.421 -3.851 7.102 1.00 33.25 97 ASN A C 1
ATOM 732 O O . ASN A 1 101 ? -8.946 -3.616 5.996 1.00 34.48 97 ASN A O 1
ATOM 737 N N . ALA A 1 102 ? -10.718 -3.830 7.344 1.00 30.71 98 ALA A N 1
ATOM 738 C CA . ALA A 1 102 ? -11.670 -3.489 6.315 1.00 40.67 98 ALA A CA 1
ATOM 739 C C . ALA A 1 102 ? -12.483 -2.311 6.845 1.00 48.31 98 ALA A C 1
ATOM 740 O O . ALA A 1 102 ? -13.029 -2.387 7.947 1.00 53.56 98 ALA A O 1
ATOM 742 N N . PRO A 1 103 ? -12.568 -1.219 6.074 1.00 42.03 99 PRO A N 1
ATOM 743 C CA . PRO A 1 103 ? -11.923 -0.946 4.788 1.00 35.28 99 PRO A CA 1
ATOM 744 C C . PRO A 1 103 ? -10.551 -0.323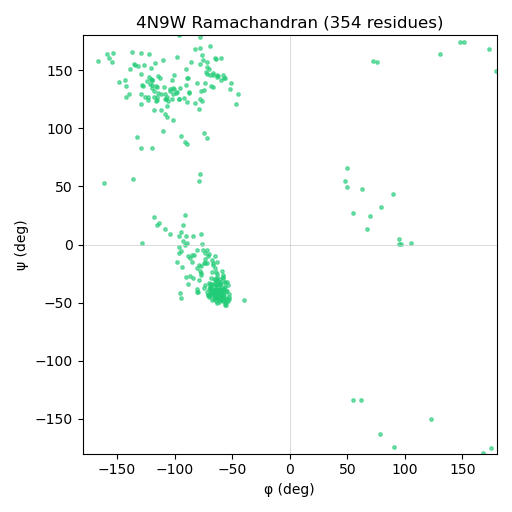 4.974 1.00 38.11 99 PRO A C 1
ATOM 745 O O . PRO A 1 103 ? -10.335 0.455 5.897 1.00 47.64 99 PRO A O 1
ATOM 749 N N . SER A 1 104 ? -9.625 -0.701 4.112 1.00 31.64 100 SER A N 1
ATOM 750 C CA . SER A 1 104 ? -8.267 -0.182 4.155 1.00 24.32 100 SER A CA 1
ATOM 751 C C . SER A 1 104 ? -7.656 -0.381 2.783 1.00 22.07 100 SER A C 1
ATOM 752 O O . SER A 1 104 ? -8.174 -1.157 1.960 1.00 24.28 100 SER A O 1
ATOM 755 N N . LEU A 1 105 ? -6.560 0.326 2.533 1.00 24.24 101 LEU A N 1
ATOM 756 C CA . LEU A 1 105 ? -5.809 0.151 1.301 1.00 23.53 101 LEU A CA 1
ATOM 757 C C . LEU A 1 105 ? -5.236 -1.272 1.214 1.00 25.33 101 LEU A C 1
ATOM 758 O O . LEU A 1 105 ? -5.155 -1.837 0.137 1.00 20.21 101 LEU A O 1
ATOM 763 N N . SER A 1 106 ? -4.850 -1.855 2.347 1.00 17.88 102 SER A N 1
ATOM 764 C CA . SER A 1 106 ? -4.394 -3.232 2.363 1.00 17.90 102 SER A CA 1
ATOM 765 C C . SER A 1 106 ? -5.486 -4.223 1.943 1.00 19.82 102 SER A C 1
ATOM 766 O O . SER A 1 106 ? -5.239 -5.146 1.169 1.00 18.87 102 SER A O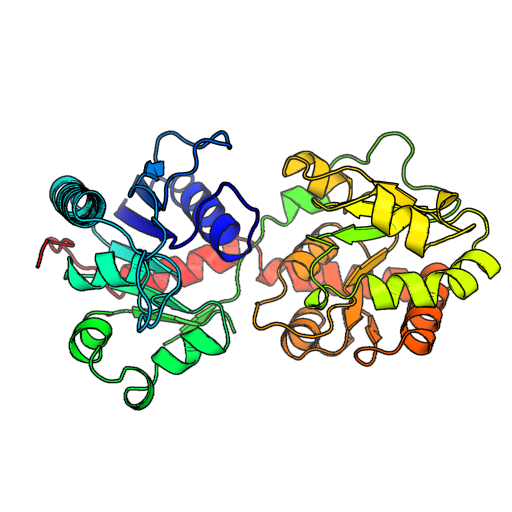 1
ATOM 769 N N . MET A 1 107 ? -6.701 -4.020 2.437 1.00 20.58 103 MET A N 1
ATOM 770 C CA . MET A 1 107 ? -7.818 -4.854 2.005 1.00 20.23 103 MET A CA 1
ATOM 771 C C . MET A 1 107 ? -8.172 -4.615 0.522 1.00 21.88 103 MET A C 1
ATOM 772 O O . MET A 1 107 ? -8.527 -5.564 -0.201 1.00 21.68 103 MET A O 1
ATOM 777 N N . LEU A 1 108 ? -8.087 -3.377 0.036 1.00 20.75 104 LEU A N 1
ATOM 778 C CA . LEU A 1 108 ? -8.252 -3.143 -1.411 1.00 19.49 104 LEU A CA 1
ATOM 779 C C . LEU A 1 108 ? -7.226 -3.930 -2.242 1.00 23.69 104 LEU A C 1
ATOM 780 O O . LEU A 1 108 ? -7.559 -4.535 -3.285 1.00 21.45 104 LEU A O 1
ATOM 785 N N . ALA A 1 109 ? -5.983 -3.941 -1.786 1.00 19.37 105 ALA A N 1
ATOM 786 C CA . ALA A 1 109 ? -4.946 -4.682 -2.492 1.00 23.10 105 ALA A CA 1
ATOM 787 C C . ALA A 1 109 ? -5.249 -6.181 -2.468 1.00 23.09 105 ALA A C 1
ATOM 788 O O . ALA A 1 109 ? -5.132 -6.834 -3.495 1.00 22.91 105 ALA A O 1
ATOM 790 N N . LEU A 1 110 ? -5.664 -6.697 -1.309 1.00 20.65 106 LEU A N 1
ATOM 791 C CA . LEU A 1 110 ? -6.045 -8.119 -1.161 1.00 19.14 106 LEU A CA 1
ATOM 792 C C . LEU A 1 110 ? -7.191 -8.492 -2.076 1.00 22.20 106 LEU A C 1
ATOM 793 O O . LEU A 1 110 ? -7.210 -9.571 -2.675 1.00 20.24 106 LEU A O 1
ATOM 798 N N . GLN A 1 111 ? -8.168 -7.592 -2.206 1.00 20.38 107 GLN A N 1
ATOM 799 C CA . GLN A 1 111 ? -9.284 -7.870 -3.098 1.00 20.49 107 GLN A CA 1
ATOM 800 C C . GLN A 1 111 ? -8.836 -7.893 -4.554 1.00 27.06 107 GLN A C 1
ATOM 801 O O . GLN A 1 111 ? -9.348 -8.669 -5.349 1.00 25.09 107 GLN A O 1
ATOM 807 N N . ALA A 1 112 ? -7.864 -7.049 -4.899 1.00 27.66 108 ALA A N 1
ATOM 808 C CA . ALA A 1 112 ? -7.445 -6.901 -6.288 1.00 24.45 108 ALA A CA 1
ATOM 809 C C . ALA A 1 112 ? -6.485 -8.001 -6.753 1.00 27.13 108 ALA A C 1
ATOM 810 O O . ALA A 1 112 ? -6.345 -8.232 -7.961 1.00 29.28 108 ALA A O 1
ATOM 812 N N . ALA A 1 113 ? -5.833 -8.682 -5.816 1.00 24.88 109 ALA A N 1
ATOM 813 C CA . ALA A 1 113 ? -4.683 -9.542 -6.164 1.00 25.38 109 ALA A CA 1
ATOM 814 C C . ALA A 1 113 ? -4.837 -10.993 -5.761 1.00 25.57 109 ALA A C 1
ATOM 815 O O . ALA A 1 113 ? -5.666 -11.338 -4.935 1.00 32.98 109 ALA A O 1
ATOM 817 N N . GLU A 1 114 ? -3.985 -11.825 -6.341 1.00 30.50 110 GLU A N 1
ATOM 818 C CA . GLU A 1 114 ? -3.909 -13.235 -5.970 1.00 27.41 110 GLU A CA 1
ATOM 819 C C . GLU A 1 114 ? -2.514 -13.754 -6.294 1.00 27.79 110 GLU A C 1
ATOM 820 O O . GLU A 1 114 ? -1.784 -13.176 -7.106 1.00 31.69 110 GLU A O 1
ATOM 826 N N . GLY A 1 115 ? -2.123 -14.820 -5.614 1.00 31.93 111 GLY A N 1
ATOM 827 C CA . GLY A 1 115 ? -0.791 -15.368 -5.775 1.00 26.41 111 GLY A CA 1
ATOM 828 C C . GLY A 1 115 ? -0.113 -15.400 -4.432 1.00 25.44 111 GLY A C 1
ATOM 829 O O . GLY A 1 115 ? -0.795 -15.528 -3.401 1.00 24.98 111 GLY A O 1
ATOM 830 N N . PRO A 1 116 ? 1.223 -15.263 -4.420 1.00 23.46 112 PRO A N 1
ATOM 831 C CA . PRO A 1 116 ? 1.938 -15.374 -3.148 1.00 24.37 112 PRO A CA 1
ATOM 832 C C . PRO A 1 116 ? 1.741 -14.118 -2.298 1.00 27.02 112 PRO A C 1
ATOM 833 O O . PRO A 1 116 ? 2.457 -13.136 -2.494 1.00 27.62 112 PRO A O 1
ATOM 837 N N . ILE A 1 117 ? 0.771 -14.161 -1.385 1.00 21.93 113 ILE A N 1
ATOM 838 C CA . ILE A 1 117 ? 0.449 -13.032 -0.508 1.00 23.02 113 ILE A CA 1
ATOM 839 C C . ILE A 1 117 ? 0.750 -13.356 0.962 1.00 18.78 113 ILE A C 1
ATOM 840 O O . ILE A 1 117 ? 0.375 -14.422 1.485 1.00 20.61 113 ILE A O 1
ATOM 845 N N . VAL A 1 118 ? 1.462 -12.438 1.598 1.00 18.75 114 VAL A N 1
ATOM 846 C CA . VAL A 1 118 ? 1.742 -12.489 3.019 1.00 19.95 114 VAL A CA 1
ATOM 847 C C . VAL A 1 118 ? 1.056 -11.305 3.692 1.00 17.33 114 VAL A C 1
ATOM 848 O O . VAL A 1 118 ? 1.004 -10.198 3.103 1.00 16.74 114 VAL A O 1
ATOM 852 N N . ALA A 1 119 ? 0.578 -11.502 4.922 1.00 17.92 115 ALA A N 1
ATOM 853 C CA . ALA A 1 119 ? 0.042 -10.382 5.728 1.00 17.84 115 ALA A CA 1
ATOM 854 C C . ALA A 1 119 ? 0.691 -10.337 7.109 1.00 15.55 115 ALA A C 1
ATOM 855 O O . ALA A 1 119 ? 0.900 -11.380 7.727 1.00 17.28 115 ALA A O 1
ATOM 857 N N . THR A 1 120 ? 1.043 -9.130 7.564 1.00 15.48 116 THR A N 1
ATOM 858 C CA . THR A 1 120 ? 1.432 -8.940 8.966 1.00 13.74 116 THR A CA 1
ATOM 859 C C . THR A 1 120 ? 0.284 -8.259 9.729 1.00 17.49 116 THR A C 1
ATOM 860 O O . THR A 1 120 ? -0.300 -7.257 9.265 1.00 16.67 116 THR A O 1
ATOM 864 N N . PHE A 1 121 ? -0.013 -8.803 10.912 1.00 14.60 117 PHE A N 1
ATOM 865 C CA . PHE A 1 121 ? -1.044 -8.314 11.803 1.00 17.66 117 PHE A CA 1
ATOM 866 C C . PHE A 1 121 ? -0.335 -7.674 12.993 1.00 17.21 117 PHE A C 1
ATOM 867 O O . PHE A 1 121 ? 0.299 -8.360 13.779 1.00 18.46 117 PHE A O 1
ATOM 875 N N . HIS A 1 122 ? -0.469 -6.352 13.090 1.00 17.93 118 HIS A N 1
ATOM 876 C CA . HIS A 1 122 ? 0.319 -5.516 14.018 1.00 18.07 118 HIS A CA 1
ATOM 877 C C . HIS A 1 122 ? -0.320 -5.249 15.367 1.00 20.37 118 HIS A C 1
ATOM 878 O O . HIS A 1 122 ? 0.362 -4.864 16.323 1.00 26.75 118 HIS A O 1
ATOM 885 N N . THR A 1 123 ? -1.629 -5.435 15.446 1.00 21.48 119 THR A N 1
ATOM 886 C CA . THR A 1 123 ? -2.373 -5.123 16.668 1.00 20.93 119 THR A CA 1
ATOM 887 C C . THR A 1 123 ? -3.252 -6.264 17.124 1.00 27.56 119 THR A C 1
ATOM 888 O O . THR A 1 123 ? -3.533 -7.189 16.354 1.00 25.40 119 THR A O 1
ATOM 892 N N . SER A 1 124 ? -3.717 -6.186 18.373 1.00 29.56 120 SER A N 1
ATOM 893 C CA . SER A 1 124 ? -4.713 -7.142 18.875 1.00 41.76 120 SER A CA 1
ATOM 894 C C . SER A 1 124 ? -5.947 -7.234 17.971 1.00 34.84 120 SER A C 1
ATOM 895 O O . SER A 1 124 ? -6.430 -8.327 17.686 1.00 35.00 120 SER A O 1
ATOM 898 N N . THR A 1 125 ? -6.460 -6.087 17.536 1.00 30.86 121 THR A N 1
ATOM 899 C CA . THR A 1 125 ? -7.642 -6.055 16.672 1.00 33.81 121 THR A CA 1
ATOM 900 C C . THR A 1 125 ? -7.431 -6.812 15.361 1.00 28.45 121 THR A C 1
ATOM 901 O O . THR A 1 125 ? -8.261 -7.645 14.971 1.00 31.90 121 THR A O 1
ATOM 905 N N . THR A 1 126 ? -6.315 -6.566 14.678 1.00 24.87 122 THR A N 1
ATOM 906 C CA . THR A 1 126 ? -6.109 -7.254 13.405 1.00 30.30 122 THR A CA 1
ATOM 907 C C . THR A 1 126 ? -5.658 -8.690 13.602 1.00 25.82 122 THR A C 1
ATOM 908 O O . THR A 1 126 ? -5.858 -9.505 12.723 1.00 25.21 122 THR A O 1
ATOM 912 N N . LYS A 1 127 ? -5.075 -9.016 14.750 1.00 20.28 123 LYS A N 1
ATOM 913 C CA . LYS A 1 127 ? -4.702 -10.424 15.006 1.00 23.63 123 LYS A CA 1
ATOM 914 C C . LYS A 1 127 ? -5.936 -11.350 15.067 1.00 22.42 123 LYS A C 1
ATOM 915 O O . LYS A 1 127 ? -5.889 -12.534 14.697 1.00 28.32 123 LYS A O 1
ATOM 921 N N . SER A 1 128 ? -7.050 -10.802 15.524 1.00 24.79 124 SER A N 1
ATOM 922 C CA . SER A 1 128 ? -8.302 -11.559 15.548 1.00 27.66 124 SER A CA 1
ATOM 923 C C . SER A 1 128 ? -8.691 -12.062 14.154 1.00 29.44 124 SER A C 1
ATOM 924 O O . SER A 1 128 ? -9.367 -13.096 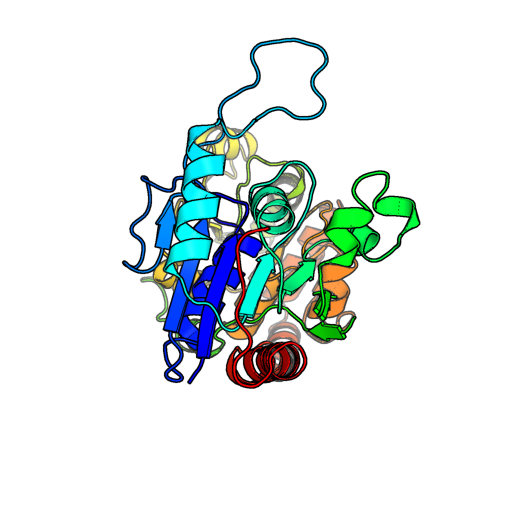14.014 1.00 28.55 124 SER A O 1
ATOM 927 N N . LEU A 1 129 ? -8.230 -11.358 13.129 1.00 27.08 125 LEU A N 1
ATOM 928 C CA . LEU A 1 129 ? -8.593 -11.692 11.746 1.00 28.24 125 LEU A CA 1
ATOM 929 C C . LEU A 1 129 ? -7.936 -12.967 11.236 1.00 32.72 125 LEU A C 1
ATOM 930 O O . LEU A 1 129 ? -8.222 -13.411 10.123 1.00 26.74 125 LEU A O 1
ATOM 935 N N . THR A 1 130 ? -7.059 -13.554 12.051 1.00 28.69 126 THR A N 1
ATOM 936 C CA . THR A 1 130 ? -6.536 -14.884 11.761 1.00 31.52 126 THR A CA 1
ATOM 937 C C . THR A 1 130 ? -7.624 -15.947 11.990 1.00 32.48 126 THR A C 1
ATOM 938 O O . THR A 1 130 ? -7.501 -17.082 11.523 1.00 35.21 126 THR A O 1
ATOM 942 N N . LEU A 1 131 ? -8.690 -15.567 12.696 1.00 24.70 127 LEU A N 1
ATOM 943 C CA . LEU A 1 131 ? -9.834 -16.460 12.946 1.00 26.13 127 LEU A CA 1
ATOM 944 C C . LEU A 1 131 ? -11.010 -16.216 11.985 1.00 31.24 127 LEU A C 1
ATOM 945 O O . LEU A 1 131 ? -11.468 -15.071 11.814 1.00 27.22 127 LEU A O 1
ATOM 950 N N . SER A 1 132 ? -11.515 -17.303 11.380 1.00 28.65 128 SER A N 1
ATOM 951 C CA . SER A 1 132 ? -12.575 -17.220 10.391 1.00 30.20 128 SER A CA 1
ATOM 952 C C . SER A 1 132 ? -13.783 -16.454 10.943 1.00 29.12 128 SER A C 1
ATOM 953 O O . SER A 1 132 ? -14.388 -15.636 10.242 1.00 31.52 128 SER A O 1
ATOM 956 N N . VAL A 1 133 ? -14.117 -16.693 12.208 1.00 28.21 129 VAL A N 1
ATOM 957 C CA . VAL A 1 133 ? -15.291 -16.055 12.809 1.00 33.23 129 VAL A CA 1
ATOM 958 C C . VAL A 1 133 ? -15.220 -14.512 12.740 1.00 30.87 129 VAL A C 1
ATOM 959 O O . VAL A 1 133 ? -16.244 -13.849 12.618 1.00 31.07 129 VAL A O 1
ATOM 963 N N . PHE A 1 134 ? -14.015 -13.947 12.812 1.00 28.96 130 PHE A N 1
ATOM 964 C CA . PHE A 1 134 ? -13.844 -12.487 12.745 1.00 26.33 130 PHE A CA 1
ATOM 965 C C . PHE A 1 134 ? -13.688 -11.922 11.320 1.00 29.37 130 PHE A C 1
ATOM 966 O O . PHE A 1 134 ? -13.699 -10.702 11.095 1.00 24.76 130 PHE A O 1
ATOM 974 N N . GLN A 1 135 ? -13.522 -12.810 10.353 1.00 31.22 131 GLN A N 1
ATOM 975 C CA . GLN A 1 135 ? -13.358 -12.386 8.966 1.00 27.46 131 GLN A CA 1
ATOM 976 C C . GLN A 1 135 ? -14.713 -12.022 8.355 1.00 30.54 131 GLN A C 1
ATOM 977 O O . GLN A 1 135 ? -14.788 -11.334 7.329 1.00 26.44 131 GLN A O 1
ATOM 983 N N . GLY A 1 136 ? -15.792 -12.468 8.989 1.00 39.82 132 GLY A N 1
ATOM 984 C CA . GLY A 1 136 ? -17.131 -12.099 8.533 1.00 39.42 132 GLY A CA 1
ATOM 985 C C . GLY A 1 136 ? -17.340 -12.438 7.067 1.00 35.75 132 GLY A C 1
ATOM 986 O O . GLY A 1 136 ? -16.967 -13.525 6.640 1.00 29.34 132 GLY A O 1
ATOM 987 N N . ILE A 1 137 ? -17.890 -11.514 6.278 1.00 28.36 133 ILE A N 1
ATOM 988 C CA . ILE A 1 137 ? -18.171 -11.821 4.879 1.00 31.53 133 ILE A CA 1
ATOM 989 C C . ILE A 1 137 ? -16.985 -11.473 3.991 1.00 26.47 133 ILE A C 1
ATOM 990 O O . ILE A 1 137 ? -17.082 -11.535 2.751 1.00 29.64 133 ILE A O 1
ATOM 995 N N . LEU A 1 138 ? -15.868 -11.100 4.617 1.00 31.33 134 LEU A N 1
ATOM 996 C CA . LEU A 1 138 ? -14.615 -10.917 3.886 1.00 27.51 134 LEU A CA 1
ATOM 997 C C . LEU A 1 138 ? -13.768 -12.212 3.882 1.00 30.81 134 LEU A C 1
ATOM 998 O O . LEU A 1 138 ? -12.648 -12.225 3.348 1.00 27.47 134 LEU A O 1
ATOM 1003 N N . ARG A 1 139 ? -14.301 -13.287 4.468 1.00 24.18 135 ARG A N 1
ATOM 1004 C CA . ARG A 1 139 ? -13.650 -14.626 4.435 1.00 25.97 135 ARG A CA 1
ATOM 1005 C C . ARG A 1 139 ? -13.003 -14.963 3.076 1.00 23.71 135 ARG A C 1
ATOM 1006 O O . ARG A 1 139 ? -11.845 -15.391 3.023 1.00 28.98 135 ARG A O 1
ATOM 1008 N N . PRO A 1 140 ? -13.732 -14.752 1.969 1.00 25.60 136 PRO A N 1
ATOM 1009 C CA . PRO A 1 140 ? -13.153 -15.110 0.662 1.00 30.10 136 PRO A CA 1
ATOM 1010 C C . PRO A 1 140 ? -11.865 -14.360 0.327 1.00 30.19 136 PRO A C 1
ATOM 1011 O O . PRO A 1 140 ? -11.016 -14.864 -0.405 1.00 32.68 136 PRO A O 1
ATOM 1015 N N . TYR A 1 141 ? -11.728 -13.147 0.831 1.00 22.08 137 TYR A N 1
ATOM 1016 C CA . TYR A 1 141 ? -10.491 -12.413 0.623 1.00 23.27 137 TYR A CA 1
ATOM 1017 C C . TYR A 1 141 ? -9.414 -12.851 1.599 1.00 23.07 137 TYR A C 1
ATOM 1018 O O . TYR A 1 141 ? -8.259 -12.997 1.207 1.00 26.98 137 TYR A O 1
ATOM 1027 N N . HIS A 1 142 ? -9.778 -13.079 2.855 1.00 20.16 138 HIS A N 1
ATOM 1028 C CA . HIS A 1 142 ? -8.771 -13.512 3.833 1.00 22.63 138 HIS A CA 1
ATOM 1029 C C . HIS A 1 142 ? -8.203 -14.868 3.439 1.00 25.98 138 HIS A C 1
ATOM 1030 O O . HIS A 1 142 ? -7.049 -15.176 3.729 1.00 28.40 138 HIS A O 1
ATOM 1037 N N . GLU A 1 143 ? -9.007 -15.660 2.743 1.00 23.62 139 GLU A N 1
ATOM 1038 C CA . GLU A 1 143 ? -8.567 -16.977 2.291 1.00 23.25 139 GLU A CA 1
ATOM 1039 C C . GLU A 1 143 ? -7.470 -16.886 1.217 1.00 28.46 139 GLU A C 1
ATOM 1040 O O . GLU A 1 143 ? -6.786 -17.879 0.938 1.00 25.27 139 GLU A O 1
ATOM 1046 N N . LYS A 1 144 ? -7.262 -15.690 0.655 1.00 24.42 140 LYS A N 1
ATOM 1047 C CA . LYS A 1 144 ? -6.206 -15.487 -0.341 1.00 22.95 140 LYS A CA 1
ATOM 1048 C C . LYS A 1 144 ? -4.841 -15.194 0.266 1.00 22.39 140 LYS A C 1
ATOM 1049 O O . LYS A 1 144 ? -3.833 -15.151 -0.452 1.00 23.35 140 LYS A O 1
ATOM 1055 N N . ILE A 1 145 ? -4.799 -14.981 1.578 1.00 22.65 141 ILE A N 1
ATOM 1056 C CA . ILE A 1 145 ? -3.538 -14.743 2.279 1.00 17.96 141 ILE A CA 1
ATOM 1057 C C . ILE A 1 145 ? -2.876 -16.111 2.445 1.00 23.67 141 ILE A C 1
ATOM 1058 O O . ILE A 1 145 ? -3.493 -17.021 2.968 1.00 26.19 141 ILE A O 1
ATOM 1063 N N . ILE A 1 146 ? -1.637 -16.246 1.990 1.00 24.92 142 ILE A N 1
ATOM 1064 C CA . ILE A 1 146 ? -0.940 -17.527 2.037 1.00 22.57 142 ILE A CA 1
ATOM 1065 C C . ILE A 1 146 ? -0.052 -17.654 3.271 1.00 23.52 142 ILE A C 1
ATOM 1066 O O . ILE A 1 146 ? 0.039 -18.730 3.859 1.00 24.61 142 ILE A O 1
ATOM 1071 N N . GLY A 1 147 ? 0.657 -16.592 3.625 1.00 24.23 143 GLY A N 1
ATOM 1072 C CA . GLY A 1 147 ? 1.473 -16.593 4.833 1.00 23.85 143 GLY A CA 1
ATOM 1073 C C . GLY A 1 147 ? 1.029 -15.513 5.802 1.00 17.53 143 GLY A C 1
ATOM 1074 O O . GLY A 1 147 ? 0.710 -14.406 5.376 1.00 21.12 143 GLY A O 1
ATOM 1075 N N . ARG A 1 148 ? 1.051 -15.814 7.099 1.00 18.81 144 ARG A N 1
ATOM 1076 C CA . ARG A 1 148 ? 0.594 -14.865 8.121 1.00 18.31 144 ARG A CA 1
ATOM 1077 C C . ARG A 1 148 ? 1.626 -14.688 9.216 1.00 18.86 144 ARG A C 1
ATOM 1078 O O . ARG A 1 148 ? 2.152 -15.681 9.756 1.00 19.24 144 ARG A O 1
ATOM 1086 N N . ILE A 1 149 ? 1.922 -13.418 9.493 1.00 17.90 145 ILE A N 1
ATOM 1087 C CA . ILE A 1 149 ? 2.853 -12.994 10.527 1.00 18.24 145 ILE A CA 1
ATOM 1088 C C . ILE A 1 149 ? 2.075 -12.196 11.588 1.00 20.54 145 ILE A C 1
ATOM 1089 O O . ILE A 1 149 ? 1.377 -11.207 11.273 1.00 19.23 145 ILE A O 1
ATOM 1094 N N . ALA A 1 150 ? 2.176 -12.653 12.835 1.00 18.17 146 ALA A N 1
ATOM 1095 C CA . ALA A 1 150 ? 1.713 -11.891 13.999 1.00 16.52 146 ALA A CA 1
ATOM 1096 C C . ALA A 1 150 ? 2.890 -11.238 14.697 1.00 23.94 146 ALA A C 1
ATOM 1097 O O . ALA A 1 150 ? 3.932 -11.864 14.906 1.00 24.66 146 ALA A O 1
ATOM 1099 N N . VAL A 1 151 ? 2.751 -9.962 15.048 1.00 26.04 147 VAL A N 1
ATOM 1100 C CA . VAL A 1 151 ? 3.872 -9.275 15.670 1.00 25.69 147 VAL A CA 1
ATOM 1101 C C . VAL A 1 151 ? 4.097 -9.816 17.096 1.00 31.41 147 VAL A C 1
ATOM 1102 O O . VAL A 1 151 ? 5.229 -9.918 17.542 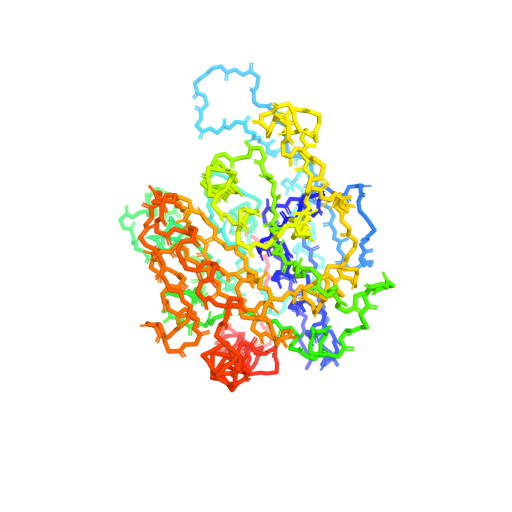1.00 41.01 147 VAL A O 1
ATOM 1106 N N . SER A 1 152 ? 3.044 -10.214 17.794 1.00 37.75 148 SER A N 1
ATOM 1107 C CA . SER A 1 152 ? 3.231 -10.761 19.149 1.00 51.06 148 SER A CA 1
ATOM 1108 C C . SER A 1 152 ? 2.034 -11.575 19.639 1.00 52.59 148 SER A C 1
ATOM 1109 O O . SER A 1 152 ? 2.155 -12.372 20.576 1.00 48.96 148 SER A O 1
ATOM 1112 N N . ALA A 1 167 ? 0.145 -19.472 11.075 1.00 34.62 163 ALA A N 1
ATOM 1113 C CA . ALA A 1 167 ? 0.762 -18.155 11.324 1.00 44.85 163 ALA A CA 1
ATOM 1114 C C . ALA A 1 167 ? 2.049 -18.286 12.127 1.00 46.43 163 ALA A C 1
ATOM 1115 O O . ALA A 1 167 ? 2.242 -19.297 12.814 1.00 52.24 163 ALA A O 1
ATOM 1117 N N . VAL A 1 168 ? 2.927 -17.284 12.032 1.00 27.49 164 VAL A N 1
ATOM 1118 C CA . VAL A 1 168 ? 4.166 -17.282 12.798 1.00 26.62 164 VAL A CA 1
ATOM 1119 C C . VAL A 1 168 ? 4.336 -15.980 13.528 1.00 27.37 164 VAL A C 1
ATOM 1120 O O . VAL A 1 168 ? 3.935 -14.905 13.046 1.00 22.50 164 VAL A O 1
ATOM 1124 N N . GLU A 1 169 ? 4.945 -16.074 14.706 1.00 21.42 165 GLU A N 1
ATOM 1125 C CA . GLU A 1 169 ? 5.213 -14.863 15.480 1.00 22.34 165 GLU A CA 1
ATOM 1126 C C . GLU A 1 169 ? 6.589 -14.291 15.187 1.00 27.98 165 GLU A C 1
ATOM 1127 O O . GLU A 1 169 ? 7.585 -14.987 15.324 1.00 23.95 165 GLU A O 1
ATOM 1133 N N . ILE A 1 170 ? 6.651 -13.005 14.813 1.00 21.85 166 ILE A N 1
ATOM 1134 C CA . ILE A 1 170 ? 7.924 -12.356 14.564 1.00 17.52 166 ILE A CA 1
ATOM 1135 C C . ILE A 1 170 ? 7.818 -10.953 15.146 1.00 20.08 166 ILE A C 1
ATOM 1136 O O . ILE A 1 170 ? 6.861 -10.243 14.838 1.00 26.39 166 ILE A O 1
ATOM 1141 N N . PRO A 1 171 ? 8.795 -10.541 15.965 1.00 18.54 167 PRO A N 1
ATOM 1142 C CA . PRO A 1 171 ? 8.657 -9.194 16.545 1.00 23.53 167 PRO A CA 1
ATOM 1143 C C . PRO A 1 171 ? 8.978 -8.120 15.515 1.00 25.84 167 PRO A C 1
ATOM 1144 O O . PRO A 1 171 ? 9.625 -8.409 14.518 1.00 22.45 167 PRO A O 1
ATOM 1148 N N . ASN A 1 172 ? 8.506 -6.895 15.726 1.00 25.94 168 ASN A N 1
ATOM 1149 C CA . ASN A 1 172 ? 8.885 -5.808 14.829 1.00 23.22 168 ASN A CA 1
ATOM 1150 C C . ASN A 1 172 ? 10.362 -5.426 15.058 1.00 18.77 168 ASN A C 1
ATOM 1151 O O . ASN A 1 172 ? 10.883 -5.579 16.153 1.00 23.80 168 ASN A O 1
ATOM 1156 N N . GLY A 1 173 ? 11.043 -5.012 14.002 1.00 18.47 169 GLY A N 1
ATOM 1157 C CA . GLY A 1 173 ? 12.468 -4.764 14.079 1.00 19.33 169 GLY A CA 1
ATOM 1158 C C . GLY A 1 173 ? 12.859 -3.311 14.285 1.00 18.70 169 GLY A C 1
ATOM 1159 O O . GLY A 1 173 ? 12.052 -2.396 14.064 1.00 18.55 169 GLY A O 1
ATOM 1160 N N . VAL A 1 174 ? 14.101 -3.131 14.739 1.00 20.43 170 VAL A N 1
ATOM 1161 C CA A VAL A 1 174 ? 14.738 -1.824 14.853 0.71 17.00 170 VAL A CA 1
ATOM 1162 C CA B VAL A 1 174 ? 14.722 -1.829 14.886 0.29 18.97 170 VAL A CA 1
ATOM 1163 C C . VAL A 1 174 ? 16.157 -1.962 14.372 1.00 17.75 170 VAL A C 1
ATOM 1164 O O . VAL A 1 174 ? 16.672 -3.063 14.300 1.00 21.06 170 VAL A O 1
ATOM 1171 N N . ASP A 1 175 ? 16.767 -0.837 14.008 1.00 17.67 171 ASP A N 1
ATOM 1172 C CA . ASP A 1 175 ? 18.173 -0.817 13.714 1.00 19.69 171 ASP A CA 1
ATOM 1173 C C . ASP A 1 175 ? 18.902 -0.408 14.978 1.00 19.44 171 ASP A C 1
ATOM 1174 O O . ASP A 1 175 ? 19.038 0.773 15.285 1.00 19.94 171 ASP A O 1
ATOM 1179 N N . VAL A 1 176 ? 19.323 -1.403 15.760 1.00 20.50 172 VAL A N 1
ATOM 1180 C CA . VAL A 1 176 ? 19.924 -1.120 17.060 1.00 23.57 172 VAL A CA 1
ATOM 1181 C C . VAL A 1 176 ? 21.072 -0.123 16.981 1.00 22.00 172 VAL A C 1
ATOM 1182 O O . VAL A 1 176 ? 21.166 0.802 17.813 1.00 22.76 172 VAL A O 1
ATOM 1186 N N . ALA A 1 177 ? 21.932 -0.275 15.976 1.00 22.14 173 ALA A N 1
ATOM 1187 C CA . ALA A 1 177 ? 23.143 0.548 15.901 1.00 26.90 173 ALA A CA 1
ATOM 1188 C C . ALA A 1 177 ? 22.775 2.019 15.720 1.00 26.37 173 ALA A C 1
ATOM 1189 O O . ALA A 1 177 ? 23.468 2.918 16.250 1.00 32.58 173 ALA A O 1
ATOM 1191 N N . SER A 1 178 ? 21.687 2.270 14.986 1.00 22.22 174 SER A N 1
ATOM 1192 C CA . SER A 1 178 ? 21.202 3.646 14.764 1.00 24.82 174 SER A CA 1
ATOM 1193 C C . SER A 1 178 ? 20.970 4.400 16.070 1.00 23.05 174 SER A C 1
ATOM 1194 O O . SER A 1 178 ? 21.106 5.636 16.142 1.00 24.31 174 SER A O 1
ATOM 1197 N N . PHE A 1 179 ? 20.584 3.667 17.104 1.00 25.94 175 PHE A N 1
ATOM 1198 C CA . PHE A 1 179 ? 20.310 4.286 18.399 1.00 24.81 175 PHE A CA 1
ATOM 1199 C C . PHE A 1 179 ? 21.518 4.244 19.295 1.00 27.04 175 PHE A C 1
ATOM 1200 O O . PHE A 1 179 ? 21.893 5.258 19.918 1.00 26.47 175 PHE A O 1
ATOM 1208 N N . ALA A 1 180 ? 22.149 3.073 19.336 1.00 25.24 176 ALA A N 1
ATOM 1209 C CA . ALA A 1 180 ? 23.281 2.837 20.196 1.00 31.23 176 ALA A CA 1
ATOM 1210 C C . ALA A 1 180 ? 24.383 3.851 19.949 1.00 29.59 176 ALA A C 1
ATOM 1211 O O . ALA A 1 180 ? 25.004 4.317 20.896 1.00 29.32 176 ALA A O 1
ATOM 1213 N N . ASP A 1 181 ? 24.612 4.190 18.680 1.00 26.87 177 ASP A N 1
ATOM 1214 C CA . ASP A 1 181 ? 25.722 5.056 18.311 1.00 28.85 177 ASP A CA 1
ATOM 1215 C C . ASP A 1 181 ? 25.281 6.450 17.880 1.00 28.99 177 ASP A C 1
ATOM 1216 O O . ASP A 1 181 ? 26.062 7.190 17.325 1.00 35.83 177 ASP A O 1
ATOM 1221 N N . ALA A 1 182 ? 24.040 6.811 18.137 1.00 27.42 178 ALA A N 1
ATOM 1222 C CA . ALA A 1 182 ? 23.568 8.148 17.767 1.00 27.51 178 ALA A CA 1
ATOM 1223 C C . ALA A 1 182 ? 24.376 9.217 18.520 1.00 33.27 178 ALA A C 1
ATOM 1224 O O . ALA A 1 182 ? 24.796 9.002 19.659 1.00 31.09 178 ALA A O 1
ATOM 1226 N N . PRO A 1 183 ? 24.621 10.359 17.871 1.00 33.58 179 PRO A N 1
ATOM 1227 C CA . PRO A 1 183 ? 25.344 11.401 18.610 1.00 35.76 179 PRO A CA 1
ATOM 1228 C C . PRO A 1 183 ? 24.458 12.037 19.665 1.00 32.21 179 PRO A C 1
ATOM 1229 O O . PRO A 1 183 ? 23.252 12.106 19.484 1.00 34.87 179 PRO A O 1
ATOM 1233 N N . LEU A 1 184 ? 25.049 12.472 20.769 1.00 41.49 180 LEU A N 1
ATOM 1234 C CA . LEU A 1 184 ? 24.310 13.196 21.794 1.00 35.74 180 LEU A CA 1
ATOM 1235 C C . LEU A 1 184 ? 23.934 14.554 21.237 1.00 32.58 180 LEU A C 1
ATOM 1236 O O . LEU A 1 184 ? 24.695 15.122 20.469 1.00 34.50 180 LEU A O 1
ATOM 1241 N N . LEU A 1 185 ? 22.767 15.065 21.621 1.00 27.76 181 LEU A N 1
ATOM 1242 C CA . LEU A 1 185 ? 22.416 16.473 21.378 1.00 29.88 181 LEU A CA 1
ATOM 1243 C C . LEU A 1 185 ? 23.345 17.397 22.119 1.00 33.02 181 LEU A C 1
ATOM 1244 O O . LEU A 1 185 ? 23.768 17.100 23.233 1.00 32.81 181 LEU A O 1
ATOM 1249 N N . ASP A 1 186 ? 23.632 18.543 21.513 1.00 41.23 182 ASP A N 1
ATOM 1250 C CA . ASP A 1 186 ? 24.337 19.621 22.193 1.00 40.44 182 ASP A CA 1
ATOM 1251 C C . ASP A 1 186 ? 23.771 19.916 23.578 1.00 35.93 182 ASP A C 1
ATOM 1252 O O . ASP A 1 186 ? 22.594 20.248 23.745 1.00 33.19 182 ASP A O 1
ATOM 1257 N N . GLY A 1 187 ? 24.631 19.785 24.573 1.00 40.30 183 GLY A N 1
ATOM 1258 C CA . GLY A 1 187 ? 24.279 20.135 25.936 1.00 34.41 183 GLY A CA 1
ATOM 1259 C C . GLY A 1 187 ? 23.843 18.961 26.773 1.00 33.32 183 GLY A C 1
ATOM 1260 O O . GLY A 1 187 ? 23.510 19.125 27.945 1.00 33.28 183 GLY A O 1
ATOM 1261 N N . TYR A 1 188 ? 23.844 17.765 26.184 1.00 30.15 184 TYR A N 1
ATOM 1262 C CA . TYR A 1 188 ? 23.426 16.580 26.908 1.00 29.72 184 TYR A CA 1
ATOM 1263 C C . TYR A 1 188 ? 24.583 15.602 27.032 1.00 38.44 184 TYR A C 1
ATOM 1264 O O . TYR A 1 188 ? 25.498 15.618 26.218 1.00 35.57 184 TYR A O 1
ATOM 1273 N N . PRO A 1 189 ? 24.532 14.723 28.039 1.00 35.83 185 PRO A N 1
ATOM 1274 C CA . PRO A 1 189 ? 23.482 14.579 29.061 1.00 35.87 185 PRO A CA 1
ATOM 1275 C C . PRO A 1 189 ? 23.508 15.734 30.080 1.00 26.78 185 PRO A C 1
ATOM 1276 O O . PRO A 1 189 ? 24.550 16.334 30.263 1.00 32.30 185 PRO A O 1
ATOM 1280 N N . ARG A 1 190 ? 22.372 16.059 30.687 1.00 25.35 186 ARG A N 1
ATOM 1281 C CA . ARG A 1 190 ? 22.230 17.155 31.631 1.00 29.93 186 ARG A CA 1
ATOM 1282 C C . ARG A 1 190 ? 22.482 16.711 33.054 1.00 32.10 186 ARG A C 1
ATOM 1283 O O . ARG A 1 190 ? 21.920 15.758 33.489 1.00 27.04 186 ARG A O 1
ATOM 1291 N N . GLU A 1 191 ? 23.209 17.528 33.808 1.00 27.14 187 GLU A N 1
ATOM 1292 C CA . GLU A 1 191 ? 23.440 17.211 35.208 1.00 29.49 187 GLU A CA 1
ATOM 1293 C C . GLU A 1 191 ? 22.111 17.142 35.956 1.00 31.12 187 GLU A C 1
ATOM 1294 O O . GLU A 1 191 ? 21.954 16.343 36.885 1.00 28.42 187 GLU A O 1
ATOM 1300 N N . GLY A 1 192 ? 21.165 17.994 35.555 1.00 29.87 188 GLY A N 1
ATOM 1301 C CA . GLY A 1 192 ? 19.862 18.083 36.208 1.00 22.60 188 GLY A CA 1
ATOM 1302 C C . GLY A 1 192 ? 18.924 16.926 35.911 1.00 24.51 188 GLY A C 1
ATOM 1303 O O . GLY A 1 192 ? 17.820 16.834 36.490 1.00 27.93 188 GLY A O 1
ATOM 1304 N N . ARG A 1 193 ? 19.366 16.071 34.986 1.00 24.34 189 ARG A N 1
ATOM 1305 C CA . ARG A 1 193 ? 18.614 14.906 34.468 1.00 22.95 189 ARG A CA 1
ATOM 1306 C C . ARG A 1 193 ? 17.499 15.253 33.474 1.00 23.70 189 ARG A C 1
ATOM 1307 O O . ARG A 1 193 ? 16.947 16.367 33.464 1.00 24.51 189 ARG A O 1
ATOM 1315 N N . THR A 1 194 ? 17.155 14.263 32.658 1.00 22.52 190 THR A N 1
ATOM 1316 C CA . THR A 1 194 ? 16.186 14.415 31.586 1.00 16.06 190 THR A CA 1
ATOM 1317 C C . THR A 1 194 ? 15.338 13.144 31.460 1.00 19.49 190 THR A C 1
ATOM 1318 O O . THR A 1 194 ? 15.877 12.027 31.384 1.00 21.74 190 THR A O 1
ATOM 1322 N N . VAL A 1 195 ? 14.023 13.334 31.486 1.00 17.11 191 VAL A N 1
ATOM 1323 C CA . VAL A 1 195 ? 13.026 12.314 31.205 1.00 17.31 191 VAL A CA 1
ATOM 1324 C C . VAL A 1 195 ? 12.463 12.604 29.835 1.00 16.67 191 VAL A C 1
ATOM 1325 O O . VAL A 1 195 ? 11.975 13.726 29.574 1.00 18.63 191 VAL A O 1
ATOM 1329 N N . LEU A 1 196 ? 12.547 11.609 28.952 1.00 15.00 192 LEU A N 1
ATOM 1330 C CA . LEU A 1 196 ? 12.019 11.733 27.579 1.00 19.68 192 LEU A CA 1
ATOM 1331 C C . LEU A 1 196 ? 10.599 11.170 27.431 1.00 17.70 192 LEU A C 1
ATOM 1332 O O . LEU A 1 196 ? 10.313 10.066 27.931 1.00 24.05 192 LEU A O 1
ATOM 1337 N N . PHE A 1 197 ? 9.731 11.926 26.757 1.00 19.53 193 PHE A N 1
ATOM 1338 C CA . PHE A 1 197 ? 8.407 11.476 26.317 1.00 21.22 193 PHE A CA 1
ATOM 1339 C C . PHE A 1 197 ? 8.382 11.582 24.803 1.00 22.63 193 PHE A C 1
ATOM 1340 O O . PHE A 1 197 ? 8.847 12.560 24.253 1.00 26.42 193 PHE A O 1
ATOM 1348 N N . LEU A 1 198 ? 7.881 10.549 24.130 1.00 24.70 194 LEU A N 1
ATOM 1349 C CA . LEU A 1 198 ? 7.771 10.567 22.684 1.00 26.64 194 LEU A CA 1
ATOM 1350 C C . LEU A 1 198 ? 6.354 10.181 22.262 1.00 32.07 194 LEU A C 1
ATOM 1351 O O . LEU A 1 198 ? 5.884 9.095 22.592 1.00 34.85 194 LEU A O 1
ATOM 1356 N N . GLY A 1 199 ? 5.674 11.070 21.541 1.00 32.82 195 GLY A N 1
ATOM 1357 C CA . GLY A 1 199 ? 4.378 10.755 20.935 1.00 35.15 195 GLY A CA 1
ATOM 1358 C C . GLY A 1 199 ? 3.464 11.955 20.760 1.00 43.08 195 GLY A C 1
ATOM 1359 O O . GLY A 1 199 ? 3.801 13.050 21.196 1.00 34.51 195 GLY A O 1
ATOM 1360 N N . ARG A 1 200 ? 2.313 11.767 20.113 1.00 36.74 196 ARG A N 1
ATOM 1361 C CA . ARG A 1 200 ? 1.325 12.841 20.009 1.00 42.71 196 ARG A CA 1
ATOM 1362 C C . ARG A 1 200 ? 0.649 13.076 21.356 1.00 44.99 196 ARG A C 1
ATOM 1363 O O . ARG A 1 200 ? -0.374 12.458 21.679 1.00 40.05 196 ARG A O 1
ATOM 1371 N N . TYR A 1 201 ? 1.211 13.996 22.136 1.00 37.00 197 TYR A N 1
ATOM 1372 C CA . TYR A 1 201 ? 0.846 14.100 23.542 1.00 35.05 197 TYR A CA 1
ATOM 1373 C C . TYR A 1 201 ? -0.563 14.637 23.798 1.00 36.55 197 TYR A C 1
ATOM 1374 O O . TYR A 1 201 ? -1.017 14.601 24.940 1.00 38.37 197 TYR A O 1
ATOM 1383 N N . ASP A 1 202 ? -1.264 15.106 22.761 1.00 37.42 198 ASP A N 1
ATOM 1384 C CA . ASP A 1 202 ? -2.659 15.532 22.923 1.00 46.13 198 ASP A CA 1
ATOM 1385 C C . ASP A 1 202 ? -3.612 14.325 23.002 1.00 49.18 198 ASP A C 1
ATOM 1386 O O . ASP A 1 202 ? -4.751 14.458 23.446 1.00 44.96 198 ASP A O 1
ATOM 1391 N N . GLU A 1 203 ? -3.144 13.164 22.553 1.00 47.19 199 GLU A N 1
ATOM 1392 C CA . GLU A 1 203 ? -3.939 11.928 22.584 1.00 47.77 199 GLU A CA 1
ATOM 1393 C C . GLU A 1 203 ? -3.907 11.3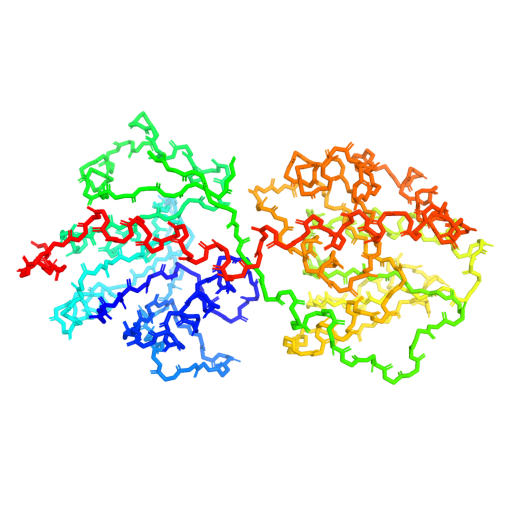58 24.001 1.00 50.43 199 GLU A C 1
ATOM 1394 O O . GLU A 1 203 ? -2.835 10.981 24.482 1.00 41.45 199 GLU A O 1
ATOM 1400 N N . PRO A 1 204 ? -5.067 11.277 24.674 1.00 43.22 200 PRO A N 1
ATOM 1401 C CA . PRO A 1 204 ? -5.025 10.872 26.083 1.00 45.18 200 PRO A CA 1
ATOM 1402 C C . PRO A 1 204 ? -4.387 9.506 26.332 1.00 43.98 200 PRO A C 1
ATOM 1403 O O . PRO A 1 204 ? -3.775 9.313 27.389 1.00 39.32 200 PRO A O 1
ATOM 1407 N N . ARG A 1 205 ? -4.485 8.600 25.358 1.00 39.02 201 ARG A N 1
ATOM 1408 C CA . ARG A 1 205 ? -4.005 7.237 25.534 1.00 38.39 201 ARG A CA 1
ATOM 1409 C C . ARG A 1 205 ? -2.489 7.173 25.681 1.00 36.56 201 ARG A C 1
ATOM 1410 O O . ARG A 1 205 ? -1.950 6.162 26.134 1.00 34.62 201 ARG A O 1
ATOM 1412 N N . LYS A 1 206 ? -1.801 8.252 25.310 1.00 34.65 202 LYS A N 1
ATOM 1413 C CA . LYS A 1 206 ? -0.348 8.302 25.419 1.00 34.11 202 LYS A CA 1
ATOM 1414 C C . LYS A 1 206 ? 0.096 8.691 26.841 1.00 34.80 202 LYS A C 1
ATOM 1415 O O . LYS A 1 206 ? 1.275 8.622 27.172 1.00 32.47 202 LYS A O 1
ATOM 1421 N N . GLY A 1 207 ? -0.865 9.090 27.663 1.00 31.32 203 GLY A N 1
ATOM 1422 C CA . GLY A 1 207 ? -0.654 9.264 29.093 1.00 29.59 203 GLY A CA 1
ATOM 1423 C C . GLY A 1 207 ? 0.222 10.423 29.529 1.00 26.70 203 GLY A C 1
ATOM 1424 O O . GLY A 1 207 ? 0.770 10.385 30.639 1.00 28.69 203 GLY A O 1
ATOM 1425 N N . MET A 1 208 ? 0.334 11.468 28.713 1.00 26.27 204 MET A N 1
ATOM 1426 C CA . MET A 1 208 ? 1.059 12.687 29.155 1.00 32.07 204 MET A CA 1
ATOM 1427 C C . MET A 1 208 ? 0.502 13.198 30.475 1.00 31.18 204 MET A C 1
ATOM 1428 O O . MET A 1 208 ? 1.236 13.720 31.324 1.00 30.76 204 MET A O 1
ATOM 1433 N N . ALA A 1 209 ? -0.802 13.048 30.663 1.00 29.14 205 ALA A N 1
ATOM 1434 C CA . ALA A 1 209 ? -1.442 13.513 31.900 1.00 31.47 205 ALA A CA 1
ATOM 1435 C C . ALA A 1 209 ? -0.891 12.814 33.166 1.00 33.63 205 ALA A C 1
ATOM 1436 O O . ALA A 1 209 ? -0.831 13.411 34.246 1.00 33.05 205 ALA A O 1
ATOM 1438 N N . VAL A 1 210 ? -0.481 11.553 33.043 1.00 29.46 206 VAL A N 1
ATOM 1439 C CA . VAL A 1 210 ? 0.074 10.826 34.177 1.00 26.06 206 VAL A CA 1
ATOM 1440 C C . VAL A 1 210 ? 1.471 11.376 34.514 1.00 23.78 206 VAL A C 1
ATOM 1441 O O . VAL A 1 210 ? 1.808 11.566 35.684 1.00 27.94 206 VAL A O 1
ATOM 1445 N N . LEU A 1 211 ? 2.263 11.659 33.487 1.00 23.09 207 LEU A N 1
ATOM 1446 C CA . LEU A 1 211 ? 3.613 12.168 33.676 1.00 21.29 207 LEU A CA 1
ATOM 1447 C C . LEU A 1 211 ? 3.516 13.605 34.249 1.00 27.89 207 LEU A C 1
ATOM 1448 O O . LEU A 1 211 ? 4.288 13.995 35.127 1.00 25.74 207 LEU A O 1
ATOM 1453 N N . LEU A 1 212 ? 2.556 14.394 33.772 1.00 29.37 208 LEU A N 1
ATOM 1454 C CA . LEU A 1 212 ? 2.398 15.751 34.301 1.00 25.20 208 LEU A CA 1
ATOM 1455 C C . LEU A 1 212 ? 1.999 15.729 35.789 1.00 28.39 208 LEU A C 1
ATOM 1456 O O . LEU A 1 212 ? 2.492 16.532 36.595 1.00 27.44 208 LEU A O 1
ATOM 1461 N N . ALA A 1 213 ? 1.107 14.807 36.165 1.00 30.52 209 ALA A N 1
ATOM 1462 C CA . ALA A 1 213 ? 0.697 14.689 37.567 1.00 33.23 209 ALA A CA 1
ATOM 1463 C C . ALA A 1 213 ? 1.840 14.208 38.460 1.00 27.99 209 ALA A C 1
ATOM 1464 O O . ALA A 1 213 ? 1.845 14.495 39.652 1.00 27.88 209 ALA A O 1
ATOM 1466 N N . ALA A 1 214 ? 2.826 13.526 37.882 1.00 27.39 210 ALA A N 1
ATOM 1467 C CA . ALA A 1 214 ? 4.010 13.094 38.645 1.00 26.43 210 ALA A CA 1
ATOM 1468 C C . ALA A 1 214 ? 5.079 14.185 38.736 1.00 24.75 210 ALA A C 1
ATOM 1469 O O . ALA A 1 214 ? 6.000 14.111 39.560 1.00 23.84 210 ALA A O 1
ATOM 1471 N N . LEU A 1 215 ? 4.962 15.207 37.888 1.00 21.65 211 LEU A N 1
ATOM 1472 C CA . LEU A 1 215 ? 6.002 16.228 37.780 1.00 24.00 211 LEU A CA 1
ATOM 1473 C C . LEU A 1 215 ? 6.328 16.982 39.093 1.00 20.04 211 LEU A C 1
ATOM 1474 O O . LEU A 1 215 ? 7.495 17.322 39.339 1.00 20.99 211 LEU A O 1
ATOM 1479 N N . PRO A 1 216 ? 5.312 17.292 39.930 1.00 22.30 212 PRO A N 1
ATOM 1480 C CA . PRO A 1 216 ? 5.668 18.049 41.149 1.00 23.69 212 PRO A CA 1
ATOM 1481 C C . PRO A 1 216 ? 6.620 17.295 42.080 1.00 26.67 212 PRO A C 1
ATOM 1482 O O . PRO A 1 216 ? 7.548 17.903 42.615 1.00 22.24 212 PRO A O 1
ATOM 1486 N N . LYS A 1 217 ? 6.377 15.997 42.259 1.00 24.28 213 LYS A N 1
ATOM 1487 C CA . LYS A 1 217 ? 7.251 15.155 43.074 1.00 28.10 213 LYS A CA 1
ATOM 1488 C C . LYS A 1 217 ? 8.641 15.005 42.450 1.00 22.80 213 LYS A C 1
ATOM 1489 O O . LYS A 1 217 ? 9.641 15.042 43.159 1.00 22.26 213 LYS A O 1
ATOM 1495 N N . LEU A 1 218 ? 8.698 14.880 41.134 1.00 20.41 214 LEU A N 1
ATOM 1496 C CA . LEU A 1 218 ? 9.964 14.753 40.443 1.00 19.41 214 LEU A CA 1
ATOM 1497 C C . LEU A 1 218 ? 10.826 16.006 40.595 1.00 22.38 214 LEU A C 1
ATOM 1498 O O . LEU A 1 218 ? 12.016 15.933 40.884 1.00 22.93 214 LEU A O 1
ATOM 1503 N N . VAL A 1 219 ? 10.212 17.157 40.356 1.00 19.86 215 VAL A N 1
ATOM 1504 C CA . VAL A 1 219 ? 10.898 18.446 40.494 1.00 19.53 215 VAL A CA 1
ATOM 1505 C C . VAL A 1 219 ? 11.333 18.721 41.936 1.00 20.82 215 VAL A C 1
ATOM 1506 O O . VAL A 1 219 ? 12.407 19.293 42.175 1.00 25.46 215 VAL A O 1
ATOM 1510 N N . ALA A 1 220 ? 10.521 18.332 42.914 1.00 22.46 216 ALA A N 1
ATOM 1511 C CA . ALA A 1 220 ? 10.973 18.464 44.319 1.00 23.55 216 ALA A CA 1
ATOM 1512 C C . ALA A 1 220 ? 12.291 17.702 44.585 1.00 30.82 216 ALA A C 1
ATOM 1513 O O . ALA A 1 220 ? 13.136 18.161 45.353 1.00 27.68 216 ALA A O 1
ATOM 1515 N N . ARG A 1 221 ? 12.470 16.539 43.951 1.00 26.57 217 ARG A N 1
ATOM 1516 C CA . ARG A 1 221 ? 13.681 15.733 44.185 1.00 23.70 217 ARG A CA 1
ATOM 1517 C C . ARG A 1 221 ? 14.818 16.074 43.221 1.00 22.93 217 ARG A C 1
ATOM 1518 O O . ARG A 1 221 ? 15.996 15.917 43.563 1.00 24.60 217 ARG A O 1
ATOM 1526 N N . PHE A 1 222 ? 14.446 16.543 42.025 1.00 21.60 218 PHE A N 1
ATOM 1527 C CA . PHE A 1 222 ? 15.384 16.896 40.972 1.00 24.49 218 PHE A CA 1
ATOM 1528 C C . PHE A 1 222 ? 15.033 18.302 40.480 1.00 20.45 218 PHE A C 1
ATOM 1529 O O . PHE A 1 222 ? 14.334 18.448 39.488 1.00 21.95 218 PHE A O 1
ATOM 1537 N N . PRO A 1 223 ? 15.521 19.327 41.192 1.00 21.62 219 PRO A N 1
ATOM 1538 C CA . PRO A 1 223 ? 15.080 20.724 40.956 1.00 22.75 219 PRO A CA 1
ATOM 1539 C C . PRO A 1 223 ? 15.396 21.296 39.574 1.00 24.44 219 PRO A C 1
ATOM 1540 O O . PRO A 1 223 ? 14.792 22.306 39.210 1.00 26.49 219 PRO A O 1
ATOM 1544 N N . ASP A 1 224 ? 16.282 20.647 38.825 1.00 20.88 220 ASP A N 1
ATOM 1545 C CA . ASP A 1 224 ? 16.702 21.118 37.516 1.00 24.28 220 ASP A CA 1
ATOM 1546 C C . ASP A 1 224 ? 16.326 20.109 36.455 1.00 21.42 220 ASP A C 1
ATOM 1547 O O . ASP A 1 224 ? 16.962 20.083 35.413 1.00 28.20 220 ASP A O 1
ATOM 1552 N N . VAL A 1 225 ? 15.317 19.278 36.720 1.00 20.67 221 VAL A N 1
ATOM 1553 C CA . VAL A 1 225 ? 14.969 18.190 35.796 1.00 18.36 221 VAL A CA 1
ATOM 1554 C C . VAL A 1 225 ? 14.351 18.785 34.530 1.00 19.75 221 VAL A C 1
ATOM 1555 O O . VAL A 1 225 ? 13.742 19.853 34.568 1.00 20.76 221 VAL A O 1
ATOM 1559 N N . GLU A 1 226 ? 14.532 18.093 33.414 1.00 21.81 222 GLU A N 1
ATOM 1560 C CA . GLU A 1 226 ? 13.882 18.467 32.169 1.00 18.78 222 GLU A CA 1
ATOM 1561 C C . GLU A 1 226 ? 12.997 17.319 31.708 1.00 22.12 222 GLU A C 1
ATOM 1562 O O . GLU A 1 226 ? 13.403 16.136 31.773 1.00 20.78 222 GLU A O 1
ATOM 1568 N N . ILE A 1 227 ? 11.798 17.657 31.249 1.00 20.58 223 ILE A N 1
ATOM 1569 C CA . ILE A 1 227 ? 10.975 16.701 30.503 1.00 17.30 223 ILE A CA 1
ATOM 1570 C C . ILE A 1 227 ? 11.131 17.069 29.039 1.00 21.75 223 ILE A C 1
ATOM 1571 O O . ILE A 1 227 ? 10.606 18.103 28.586 1.00 20.00 223 ILE A O 1
ATOM 1576 N N . LEU A 1 228 ? 11.873 16.232 28.316 1.00 20.83 224 LEU A N 1
ATOM 1577 C CA . LEU A 1 228 ? 12.152 16.435 26.900 1.00 17.54 224 LEU A CA 1
ATOM 1578 C C . LEU A 1 228 ? 11.063 15.777 26.115 1.00 22.41 224 LEU A C 1
ATOM 1579 O O . LEU A 1 228 ? 10.822 14.578 26.299 1.00 24.61 224 LEU A O 1
ATOM 1584 N N . ILE A 1 229 ? 10.386 16.548 25.267 1.00 22.49 225 ILE A N 1
ATOM 1585 C CA . ILE A 1 229 ? 9.182 16.038 24.609 1.00 27.18 225 ILE A CA 1
ATOM 1586 C C . ILE A 1 229 ? 9.327 15.977 23.089 1.00 25.41 225 ILE A C 1
ATOM 1587 O O . ILE A 1 229 ? 9.471 17.010 22.428 1.00 26.15 225 ILE A O 1
ATOM 1592 N N . VAL A 1 230 ? 9.281 14.750 22.545 1.00 21.04 226 VAL A N 1
ATOM 1593 C CA . VAL A 1 230 ? 9.251 14.570 21.089 1.00 23.08 226 VAL A CA 1
ATOM 1594 C C . VAL A 1 230 ? 7.836 14.207 20.595 1.00 31.99 226 VAL A C 1
ATOM 1595 O O . VAL A 1 230 ? 7.176 13.335 21.140 1.00 28.50 226 VAL A O 1
ATOM 1599 N N . GLY A 1 231 ? 7.381 14.896 19.550 1.00 29.29 227 GLY A N 1
ATOM 1600 C CA . GLY A 1 231 ? 6.085 14.644 18.930 1.00 28.12 227 GLY A CA 1
ATOM 1601 C C . GLY A 1 231 ? 5.319 15.959 18.773 1.00 31.48 227 GLY A C 1
ATOM 1602 O O . GLY A 1 231 ? 5.674 16.964 19.410 1.00 29.49 227 GLY A O 1
ATOM 1603 N N . ARG A 1 232 ? 4.278 15.929 17.942 1.00 32.67 228 ARG A N 1
ATOM 1604 C CA . ARG A 1 232 ? 3.443 17.090 17.635 1.00 37.91 228 ARG A CA 1
ATOM 1605 C C . ARG A 1 232 ? 2.274 17.235 18.604 1.00 35.39 228 ARG A C 1
ATOM 1606 O O . ARG A 1 232 ? 1.676 16.253 19.027 1.00 36.59 228 ARG A O 1
ATOM 1608 N N . GLY A 1 233 ? 1.927 18.473 18.943 1.00 36.65 229 GLY A N 1
ATOM 1609 C CA . GLY A 1 233 ? 0.805 18.724 19.821 1.00 36.98 229 GLY A CA 1
ATOM 1610 C C . GLY A 1 233 ? 0.688 20.202 20.157 1.00 41.04 229 GLY A C 1
ATOM 1611 O O . GLY A 1 233 ? 1.424 21.020 19.627 1.00 38.46 229 GLY A O 1
ATOM 1612 N N . ASP A 1 234 ? -0.244 20.529 21.037 1.00 38.86 230 ASP A N 1
ATOM 1613 C CA . ASP A 1 234 ? -0.520 21.914 21.396 1.00 44.49 230 ASP A CA 1
ATOM 1614 C C . ASP A 1 234 ? 0.342 22.298 22.608 1.00 42.72 230 ASP A C 1
ATOM 1615 O O . ASP A 1 234 ? -0.073 22.137 23.750 1.00 35.77 230 ASP A O 1
ATOM 1620 N N . GLU A 1 235 ? 1.554 22.773 22.338 1.00 40.64 231 GLU A N 1
ATOM 1621 C CA . GLU A 1 235 ? 2.520 23.100 23.385 1.00 39.86 231 GLU A CA 1
ATOM 1622 C C . GLU A 1 235 ? 1.941 24.119 24.371 1.00 36.76 231 GLU A C 1
ATOM 1623 O O . GLU A 1 235 ? 2.141 24.027 25.585 1.00 32.00 231 GLU A O 1
ATOM 1629 N N . ASP A 1 236 ? 1.199 25.080 23.847 1.00 38.15 232 ASP A N 1
ATOM 1630 C CA . ASP A 1 236 ? 0.700 26.145 24.701 1.00 43.86 232 ASP A CA 1
ATOM 1631 C C . ASP A 1 236 ? -0.351 25.645 25.686 1.00 43.37 232 ASP A C 1
ATOM 1632 O O . ASP A 1 236 ? -0.319 26.008 26.863 1.00 40.24 232 ASP A O 1
ATOM 1637 N N . GLU A 1 237 ? -1.239 24.773 25.234 1.00 41.13 233 GLU A N 1
ATOM 1638 C CA . GLU A 1 237 ? -2.153 24.111 26.155 1.00 39.23 233 GLU A CA 1
ATOM 1639 C C . GLU A 1 237 ? -1.388 23.295 27.211 1.00 36.77 233 GLU A C 1
ATOM 1640 O O . GLU A 1 237 ? -1.724 23.333 28.397 1.00 34.64 233 GLU A O 1
ATOM 1642 N N . LEU A 1 238 ? -0.365 22.556 26.796 1.00 35.88 234 LEU A N 1
ATOM 1643 C CA . LEU A 1 238 ? 0.335 21.681 27.746 1.00 30.33 234 LEU A CA 1
ATOM 1644 C C . LEU A 1 238 ? 1.047 22.522 28.823 1.00 34.33 234 LEU A C 1
ATOM 1645 O O . LEU A 1 238 ? 0.982 22.200 30.011 1.00 31.54 234 LEU A O 1
ATOM 1650 N N . ARG A 1 239 ? 1.710 23.598 28.390 1.00 36.82 235 ARG A N 1
ATOM 1651 C CA . ARG A 1 239 ? 2.354 24.565 29.296 1.00 34.50 235 ARG A CA 1
ATOM 1652 C C . ARG A 1 239 ? 1.359 25.118 30.294 1.00 31.62 235 ARG A C 1
ATOM 1653 O O . ARG A 1 239 ? 1.648 25.184 31.486 1.00 31.93 235 ARG A O 1
ATOM 1661 N N . GLU A 1 240 ? 0.188 25.517 29.806 1.00 32.23 236 GLU A N 1
ATOM 1662 C CA . GLU A 1 240 ? -0.867 26.005 30.678 1.00 33.74 236 GLU A CA 1
ATOM 1663 C C . GLU A 1 240 ? -1.254 24.937 31.702 1.00 32.74 236 GLU A C 1
ATOM 1664 O O . GLU A 1 240 ? -1.384 25.237 32.882 1.00 43.93 236 GLU A O 1
ATOM 1670 N N . GLN A 1 241 ? -1.417 23.693 31.257 1.00 32.27 237 GLN A N 1
ATOM 1671 C CA . GLN A 1 241 ? -1.697 22.582 32.169 1.00 35.81 237 GLN A CA 1
ATOM 1672 C C . GLN A 1 241 ? -0.630 22.409 33.245 1.00 37.58 237 GLN A C 1
ATOM 1673 O O . GLN A 1 241 ? -0.936 22.102 34.391 1.00 37.61 237 GLN A O 1
ATOM 1679 N N . ALA A 1 242 ? 0.626 22.599 32.866 1.00 31.07 238 ALA A N 1
ATOM 1680 C CA . ALA A 1 242 ? 1.723 22.410 33.787 1.00 25.53 238 ALA A CA 1
ATOM 1681 C C . ALA A 1 242 ? 1.819 23.557 34.796 1.00 25.97 238 ALA A C 1
ATOM 1682 O O . ALA A 1 242 ? 2.477 23.421 35.827 1.00 29.51 238 ALA A O 1
ATOM 1684 N N . GLY A 1 243 ? 1.155 24.680 34.515 1.00 27.70 239 GLY A N 1
ATOM 1685 C CA . GLY A 1 243 ? 1.144 25.797 35.446 1.00 34.85 239 GLY A CA 1
ATOM 1686 C C . GLY A 1 243 ? 2.549 26.323 35.661 1.00 31.87 239 GLY A C 1
ATOM 1687 O O . GLY A 1 243 ? 3.310 26.487 34.705 1.00 29.02 239 GLY A O 1
ATOM 1688 N N . ASP A 1 244 ? 2.913 26.548 36.919 1.00 29.28 240 ASP A N 1
ATOM 1689 C CA . ASP A 1 244 ? 4.229 27.093 37.222 1.00 26.72 240 ASP A CA 1
ATOM 1690 C C . ASP A 1 244 ? 5.375 26.055 37.134 1.00 24.43 240 ASP A C 1
ATOM 1691 O O . ASP A 1 244 ? 6.506 26.340 37.527 1.00 23.71 240 ASP A O 1
ATOM 1696 N N . LEU A 1 245 ? 5.079 24.855 36.619 1.00 23.52 241 LEU A N 1
ATOM 1697 C CA . LEU A 1 245 ? 6.111 23.872 36.307 1.00 21.94 241 LEU A CA 1
ATOM 1698 C C . LEU A 1 245 ? 6.372 23.806 34.806 1.00 21.74 241 LEU A C 1
ATOM 1699 O O . LEU A 1 245 ? 7.099 22.920 34.342 1.00 23.52 241 LEU A O 1
ATOM 1704 N N . ALA A 1 246 ? 5.792 24.733 34.039 1.00 23.01 242 ALA A N 1
ATOM 1705 C CA . ALA A 1 246 ? 5.918 24.663 32.591 1.00 23.29 242 ALA A CA 1
ATOM 1706 C C . ALA A 1 246 ? 7.371 24.827 32.168 1.00 25.40 242 ALA A C 1
ATOM 1707 O O . ALA A 1 246 ? 7.789 24.280 31.147 1.00 23.06 242 ALA A O 1
ATOM 1709 N N . GLY A 1 247 ? 8.148 25.564 32.960 1.00 22.70 243 GLY A N 1
ATOM 1710 C CA . GLY A 1 247 ? 9.547 25.823 32.628 1.00 22.62 243 GLY A CA 1
ATOM 1711 C C . GLY A 1 247 ? 10.429 24.584 32.625 1.00 21.23 243 GLY A C 1
ATOM 1712 O O . GLY A 1 247 ? 11.581 24.624 32.191 1.00 23.48 243 GLY A O 1
ATOM 1713 N N . HIS A 1 248 ? 9.901 23.457 33.111 1.00 20.19 244 HIS A N 1
ATOM 1714 C CA . HIS A 1 248 ? 10.681 22.201 33.095 1.00 20.05 244 HIS A CA 1
ATOM 1715 C C . HIS A 1 248 ? 10.445 21.379 31.815 1.00 25.83 244 HIS A C 1
ATOM 1716 O O . HIS A 1 248 ? 11.049 20.325 31.620 1.00 27.05 244 HIS A O 1
ATOM 1723 N N . LEU A 1 249 ? 9.590 21.896 30.941 1.00 23.01 245 LEU A N 1
ATOM 1724 C CA . LEU A 1 249 ? 9.210 21.230 29.715 1.00 23.45 245 LEU A CA 1
ATOM 1725 C C . LEU A 1 249 ? 10.011 21.768 28.538 1.00 27.89 245 LEU A C 1
ATOM 1726 O O . LEU A 1 249 ? 10.087 22.990 28.360 1.00 23.60 245 LEU A O 1
ATOM 1731 N N . ARG A 1 250 ? 10.589 20.879 27.724 1.00 23.43 246 ARG A N 1
ATOM 1732 C CA . ARG A 1 250 ? 11.258 21.289 26.498 1.00 24.96 246 ARG A CA 1
ATOM 1733 C C . ARG A 1 250 ? 10.698 20.522 25.303 1.00 21.95 246 ARG A C 1
ATOM 1734 O O . ARG A 1 250 ? 10.682 19.292 25.315 1.00 22.09 246 ARG A O 1
ATOM 1742 N N . PHE A 1 251 ? 10.288 21.265 24.283 1.00 23.82 247 PHE A N 1
ATOM 1743 C CA . PHE A 1 251 ? 9.608 20.699 23.107 1.00 26.45 247 PHE A CA 1
ATOM 1744 C C . PHE A 1 251 ? 10.521 20.712 21.883 1.00 32.60 247 PHE A C 1
ATOM 1745 O O . PHE A 1 251 ? 11.042 21.765 21.513 1.00 30.57 247 PHE A O 1
ATOM 1753 N N . LEU A 1 252 ? 10.711 19.546 21.252 1.00 28.56 248 LEU A N 1
ATOM 1754 C CA . LEU A 1 252 ? 11.483 19.455 20.009 1.00 27.09 248 LEU A CA 1
ATOM 1755 C C . LEU A 1 252 ? 10.564 19.430 18.754 1.00 29.29 248 LEU A C 1
ATOM 1756 O O . LEU A 1 252 ? 11.017 19.679 17.637 1.00 32.25 248 LEU A O 1
ATOM 1761 N N . GLY A 1 253 ? 9.272 19.181 18.949 1.00 29.31 249 GLY A N 1
ATOM 1762 C CA . GLY A 1 253 ? 8.348 19.035 17.842 1.00 31.58 249 GLY A CA 1
ATOM 1763 C C . GLY A 1 253 ? 8.471 17.658 17.199 1.00 34.19 249 GLY A C 1
ATOM 1764 O O . GLY A 1 253 ? 9.008 16.727 17.810 1.00 30.56 249 GLY A O 1
ATOM 1765 N N . GLN A 1 254 ? 7.953 17.527 15.983 1.00 33.70 250 GLN A N 1
ATOM 1766 C CA . GLN A 1 254 ? 8.015 16.253 15.243 1.00 34.36 250 GLN A CA 1
ATOM 1767 C C . GLN A 1 254 ? 9.309 16.198 14.408 1.00 34.45 250 GLN A C 1
ATOM 1768 O O . GLN A 1 254 ? 9.315 16.555 13.241 1.00 42.64 250 GLN A O 1
ATOM 1774 N N . VAL A 1 255 ? 10.397 15.747 15.028 1.00 35.15 251 VAL A N 1
ATOM 1775 C CA . VAL A 1 255 ? 11.736 15.804 14.438 1.00 32.94 251 VAL A CA 1
ATOM 1776 C C . VAL A 1 255 ? 12.053 14.664 13.474 1.00 36.40 251 VAL A C 1
ATOM 1777 O O . VAL A 1 255 ? 11.315 13.689 13.423 1.00 34.62 251 VAL A O 1
ATOM 1781 N N . ASP A 1 256 ? 13.143 14.765 12.708 1.00 37.24 252 ASP A N 1
ATOM 1782 C CA . ASP A 1 256 ? 13.544 13.640 11.856 1.00 35.53 252 ASP A CA 1
ATOM 1783 C C . ASP A 1 256 ? 14.054 12.453 12.707 1.00 32.70 252 ASP A C 1
ATOM 1784 O O . ASP A 1 256 ? 14.249 12.572 13.918 1.00 30.49 252 ASP A O 1
ATOM 1789 N N . ASP A 1 257 ? 14.266 11.316 12.056 1.00 35.45 253 ASP A N 1
ATOM 1790 C CA . ASP A 1 257 ? 14.648 10.059 12.743 1.00 34.70 253 ASP A CA 1
ATOM 1791 C C . ASP A 1 257 ? 16.003 10.166 13.441 1.00 29.76 253 ASP A C 1
ATOM 1792 O O . ASP A 1 257 ? 16.205 9.643 14.532 1.00 30.86 253 ASP A O 1
ATOM 1797 N N . ALA A 1 258 ? 16.943 10.839 12.794 1.00 36.54 254 ALA A N 1
ATOM 1798 C CA . ALA A 1 258 ? 18.271 10.975 13.364 1.00 38.99 254 ALA A CA 1
ATOM 1799 C C . ALA A 1 258 ? 18.244 11.819 14.642 1.00 40.58 254 ALA A C 1
ATOM 1800 O O . ALA A 1 258 ? 18.913 11.494 15.626 1.00 33.78 254 ALA A O 1
ATOM 1802 N N . THR A 1 259 ? 17.476 12.908 14.634 1.00 39.90 255 THR A N 1
ATOM 1803 C CA . THR A 1 259 ? 17.327 13.714 15.842 1.00 38.54 255 THR A CA 1
ATOM 1804 C C . THR A 1 259 ? 16.607 12.932 16.954 1.00 32.39 255 THR A C 1
ATOM 1805 O O . THR A 1 259 ? 16.950 13.045 18.125 1.00 28.99 255 THR A O 1
ATOM 1809 N N . LYS A 1 260 ? 15.605 12.146 16.591 1.00 35.23 256 LYS A N 1
ATOM 1810 C CA . LYS A 1 260 ? 14.885 11.331 17.564 1.00 30.57 256 LYS A CA 1
ATOM 1811 C C . LYS A 1 260 ? 15.836 10.367 18.292 1.00 22.48 256 LYS A C 1
ATOM 1812 O O . LYS A 1 260 ? 15.804 10.239 19.523 1.00 23.16 256 LYS A O 1
ATOM 1818 N N . ALA A 1 261 ? 16.687 9.704 17.516 1.00 28.96 257 ALA A N 1
ATOM 1819 C CA . ALA A 1 261 ? 17.676 8.776 18.049 1.00 23.56 257 ALA A CA 1
ATOM 1820 C C . ALA A 1 261 ? 18.608 9.510 19.020 1.00 25.51 257 ALA A C 1
ATOM 1821 O O . ALA A 1 261 ? 18.862 9.039 20.126 1.00 25.75 257 ALA A O 1
ATOM 1823 N N . SER A 1 262 ? 19.099 10.673 18.605 1.00 31.32 258 SER A N 1
ATOM 1824 C CA . SER A 1 262 ? 19.948 11.499 19.475 1.00 30.47 258 SER A CA 1
ATOM 1825 C C . SER A 1 262 ? 19.243 11.875 20.772 1.00 29.74 258 SER A C 1
ATOM 1826 O O . SER A 1 262 ? 19.836 11.788 21.844 1.00 28.09 258 SER A O 1
ATOM 1829 N N . ALA A 1 263 ? 17.985 12.287 20.669 1.00 21.54 259 ALA A N 1
ATOM 1830 C CA . ALA A 1 263 ? 17.185 12.579 21.839 1.00 21.26 259 ALA A CA 1
ATOM 1831 C C . ALA A 1 263 ? 17.084 11.368 22.767 1.00 26.07 259 ALA A C 1
ATOM 1832 O O . ALA A 1 263 ? 17.211 11.498 23.986 1.00 22.46 259 ALA A O 1
ATOM 1834 N N . MET A 1 264 ? 16.856 10.189 22.206 1.00 23.23 260 MET A N 1
ATOM 1835 C CA A MET A 1 264 ? 16.722 9.004 23.023 0.59 23.87 260 MET A CA 1
ATOM 1836 C CA B MET A 1 264 ? 16.734 9.014 23.041 0.41 23.28 260 MET A CA 1
ATOM 1837 C C . MET A 1 264 ? 18.022 8.751 23.788 1.00 23.17 260 MET A C 1
ATOM 1838 O O . MET A 1 264 ? 18.004 8.496 24.983 1.00 24.65 260 MET A O 1
ATOM 1847 N N . ARG A 1 265 ? 19.145 8.832 23.085 1.00 23.53 261 ARG A N 1
ATOM 1848 C CA . ARG A 1 265 ? 20.438 8.604 23.718 1.00 28.24 261 ARG A CA 1
ATOM 1849 C C . ARG A 1 265 ? 20.772 9.689 24.753 1.00 26.90 261 ARG A C 1
ATOM 1850 O O . ARG A 1 265 ? 21.478 9.438 25.729 1.00 27.81 261 ARG A O 1
ATOM 1858 N N . SER A 1 266 ? 20.263 10.898 24.539 1.00 21.80 262 SER A N 1
ATOM 1859 C CA . SER A 1 266 ? 20.584 12.010 25.434 1.00 24.39 262 SER A CA 1
ATOM 1860 C C . SER A 1 266 ? 19.822 11.974 26.765 1.00 26.97 262 SER A C 1
ATOM 1861 O O . SER A 1 266 ? 20.262 12.569 27.751 1.00 29.81 262 SER A O 1
ATOM 1864 N N . ALA A 1 267 ? 18.666 11.322 26.784 1.00 29.46 263 ALA A N 1
ATOM 1865 C CA . ALA A 1 267 ? 17.833 11.313 27.985 1.00 22.97 263 ALA A CA 1
ATOM 1866 C C . ALA A 1 267 ? 18.400 10.323 28.994 1.00 27.49 263 ALA A C 1
ATOM 1867 O O . ALA A 1 267 ? 19.100 9.409 28.620 1.00 22.50 263 ALA A O 1
ATOM 1869 N N . ASP A 1 268 ? 18.112 10.533 30.267 1.00 20.93 264 ASP A N 1
ATOM 1870 C CA . ASP A 1 268 ? 18.517 9.603 31.310 1.00 24.33 264 ASP A CA 1
ATOM 1871 C C . ASP A 1 268 ? 17.488 8.490 31.505 1.00 23.50 264 ASP A C 1
ATOM 1872 O O . ASP A 1 268 ? 17.847 7.413 31.970 1.00 22.14 264 ASP A O 1
ATOM 1877 N N . VAL A 1 269 ? 16.227 8.775 31.182 1.00 18.31 265 VAL A N 1
ATOM 1878 C CA . VAL A 1 269 ? 15.133 7.795 31.277 1.00 19.28 265 VAL A CA 1
ATOM 1879 C C . VAL A 1 269 ? 14.106 8.084 30.196 1.00 23.80 265 VAL A C 1
ATOM 1880 O O . VAL A 1 269 ? 13.823 9.243 29.884 1.00 19.95 265 VAL A O 1
ATOM 1884 N N . TYR A 1 270 ? 13.585 7.020 29.600 1.00 20.39 266 TYR A N 1
ATOM 1885 C CA . TYR A 1 270 ? 12.465 7.120 28.666 1.00 18.15 266 TYR A CA 1
ATOM 1886 C C . TYR A 1 270 ? 11.229 6.688 29.444 1.00 23.59 266 TYR A C 1
ATOM 1887 O O . TYR A 1 270 ? 11.181 5.604 30.055 1.00 23.60 266 TYR A O 1
ATOM 1896 N N . CYS A 1 271 ? 10.231 7.553 29.456 1.00 17.27 267 CYS A N 1
ATOM 1897 C CA . CYS A 1 271 ? 8.996 7.299 30.173 1.00 17.13 267 CYS A CA 1
ATOM 1898 C C . CYS A 1 271 ? 7.892 7.035 29.169 1.00 22.01 267 CYS A C 1
ATOM 1899 O O . CYS A 1 271 ? 7.645 7.848 28.251 1.00 20.59 267 CYS A O 1
ATOM 1902 N N . ALA A 1 272 ? 7.244 5.876 29.343 1.00 19.63 268 ALA A N 1
ATOM 1903 C CA . ALA A 1 272 ? 6.136 5.432 28.516 1.00 19.40 268 ALA A CA 1
ATOM 1904 C C . ALA A 1 272 ? 4.871 5.245 29.363 1.00 24.68 268 ALA A C 1
ATOM 1905 O O . ALA A 1 272 ? 4.568 4.122 29.771 1.00 29.59 268 ALA A O 1
ATOM 1907 N N . PRO A 1 273 ? 4.129 6.339 29.630 1.00 28.37 269 PRO A N 1
ATOM 1908 C CA . PRO A 1 273 ? 3.008 6.312 30.581 1.00 29.67 269 PRO A CA 1
ATOM 1909 C C . PRO A 1 273 ? 1.640 5.996 29.967 1.00 35.16 269 PRO A C 1
ATOM 1910 O O . PRO A 1 273 ? 0.602 6.343 30.558 1.00 32.14 269 PRO A O 1
ATOM 1914 N N . HIS A 1 274 ? 1.651 5.289 28.835 1.00 28.91 270 HIS A N 1
ATOM 1915 C CA . HIS A 1 274 ? 0.440 4.984 28.090 1.00 29.24 270 HIS A CA 1
ATOM 1916 C C . HIS A 1 274 ? -0.660 4.372 28.975 1.00 35.84 270 HIS A C 1
ATOM 1917 O O . HIS A 1 274 ? -0.381 3.524 29.835 1.00 30.62 270 HIS A O 1
ATOM 1924 N N . LEU A 1 275 ? -1.907 4.792 28.751 1.00 39.31 271 LEU A N 1
ATOM 1925 C CA . LEU A 1 275 ? -3.055 4.241 29.481 1.00 41.91 271 LEU A CA 1
ATOM 1926 C C . LEU A 1 275 ? -3.600 2.999 28.809 1.00 41.85 271 LEU A C 1
ATOM 1927 O O . LEU A 1 275 ? -4.413 2.274 29.387 1.00 41.94 271 LEU A O 1
ATOM 1932 N N . GLY A 1 276 ? -3.149 2.733 27.592 1.00 42.11 272 GLY A N 1
ATOM 1933 C CA . GLY A 1 276 ? -3.660 1.593 26.851 1.00 44.82 272 GLY A CA 1
ATOM 1934 C C . GLY A 1 276 ? -3.212 1.690 25.412 1.00 50.53 272 GLY A C 1
ATOM 1935 O O . GLY A 1 276 ? -2.506 2.629 25.044 1.00 41.16 272 GLY A O 1
ATOM 1936 N N . GLY A 1 277 ? -3.615 0.717 24.601 1.00 59.09 273 GLY A N 1
ATOM 1937 C CA . GLY A 1 277 ? -3.173 0.641 23.223 1.00 55.81 273 GLY A CA 1
ATOM 1938 C C . GLY A 1 277 ? -3.097 -0.805 22.821 1.00 56.19 273 GLY A C 1
ATOM 1939 O O . GLY A 1 277 ? -3.299 -1.685 23.654 1.00 64.28 273 GLY A O 1
ATOM 1940 N N . GLU A 1 278 ? -2.811 -1.048 21.549 1.00 50.82 274 GLU A N 1
ATOM 1941 C CA . GLU A 1 278 ? -2.791 -2.398 21.005 1.00 50.95 274 GLU A CA 1
ATOM 1942 C C . GLU A 1 278 ? -1.491 -2.692 20.260 1.00 52.24 274 GLU A C 1
ATOM 1943 O O . GLU A 1 278 ? -1.316 -3.793 19.731 1.00 55.48 274 GLU A O 1
ATOM 1949 N N . SER A 1 279 ? -0.580 -1.720 20.246 1.00 58.00 275 SER A N 1
ATOM 1950 C CA . SER A 1 279 ? 0.670 -1.835 19.492 1.00 62.02 275 SER A CA 1
ATOM 1951 C C . SER A 1 279 ? 1.722 -2.697 20.190 1.00 55.57 275 SER A C 1
ATOM 1952 O O . SER A 1 279 ? 1.576 -3.083 21.348 1.00 47.91 275 SER A O 1
ATOM 1955 N N . PHE A 1 280 ? 2.773 -3.000 19.438 1.00 45.38 276 PHE A N 1
ATOM 1956 C CA . PHE A 1 280 ? 3.928 -3.749 19.906 1.00 36.60 276 PHE A CA 1
ATOM 1957 C C . PHE A 1 280 ? 4.795 -2.990 20.932 1.00 31.70 276 PHE A C 1
ATOM 1958 O O . PHE A 1 280 ? 5.422 -3.617 21.774 1.00 43.71 276 PHE A O 1
ATOM 1966 N N . GLY A 1 281 ? 4.828 -1.662 20.872 1.00 30.73 277 GLY A N 1
ATOM 1967 C CA . GLY A 1 281 ? 5.628 -0.877 21.811 1.00 25.81 277 GLY A CA 1
ATOM 1968 C C . GLY A 1 281 ? 7.042 -0.652 21.299 1.00 29.41 277 GLY A C 1
ATOM 1969 O O . GLY A 1 281 ? 8.029 -0.763 22.031 1.00 23.09 277 GLY A O 1
ATOM 1970 N N . ILE A 1 282 ? 7.150 -0.320 20.022 1.00 28.81 278 ILE A N 1
ATOM 1971 C CA . ILE A 1 282 ? 8.458 -0.183 19.415 1.00 23.97 278 ILE A CA 1
ATOM 1972 C C . ILE A 1 282 ? 9.304 0.947 20.019 1.00 22.26 278 ILE A C 1
ATOM 1973 O O . ILE A 1 282 ? 10.533 0.901 19.963 1.00 21.47 278 ILE A O 1
ATOM 1978 N N . VAL A 1 283 ? 8.679 1.967 20.591 1.00 21.93 279 VAL A N 1
ATOM 1979 C CA . VAL A 1 283 ? 9.463 3.043 21.204 1.00 23.20 279 VAL A CA 1
ATOM 1980 C C . VAL A 1 283 ? 10.268 2.574 22.435 1.00 21.15 279 VAL A C 1
ATOM 1981 O O . VAL A 1 283 ? 11.378 3.044 22.658 1.00 21.74 279 VAL A O 1
ATOM 1985 N N . LEU A 1 284 ? 9.729 1.629 23.199 1.00 22.51 280 LEU A N 1
ATOM 1986 C CA . LEU A 1 284 ? 10.504 0.990 24.271 1.00 19.56 280 LEU A CA 1
ATOM 1987 C C . LEU A 1 284 ? 11.754 0.307 23.695 1.00 22.09 280 LEU A C 1
ATOM 1988 O O . LEU A 1 284 ? 12.832 0.473 24.222 1.00 19.73 280 LEU A O 1
ATOM 1993 N N . VAL A 1 285 ? 11.607 -0.434 22.597 1.00 20.53 281 VAL A N 1
ATOM 1994 C CA . VAL A 1 285 ? 12.738 -1.078 21.943 1.00 20.11 281 VAL A CA 1
ATOM 1995 C C . VAL A 1 285 ? 13.766 -0.070 21.473 1.00 19.58 281 VAL A C 1
ATOM 1996 O O . VAL A 1 285 ? 14.974 -0.276 21.610 1.00 22.14 281 VAL A O 1
ATOM 2000 N N . GLU A 1 286 ? 13.307 1.075 20.974 1.00 19.88 282 GLU A N 1
ATOM 2001 C CA . GLU A 1 286 ? 14.233 2.117 20.536 1.00 19.32 282 GLU A CA 1
ATOM 2002 C C . GLU A 1 286 ? 15.071 2.629 21.705 1.00 19.20 282 GLU A C 1
ATOM 2003 O O . GLU A 1 286 ? 16.277 2.842 21.562 1.00 19.50 282 GLU A O 1
ATOM 2009 N N . ALA A 1 287 ? 14.433 2.800 22.863 1.00 17.68 283 ALA A N 1
ATOM 2010 C CA . ALA A 1 287 ? 15.126 3.258 24.063 1.00 19.10 283 ALA A CA 1
ATOM 2011 C C . ALA A 1 287 ? 16.135 2.225 24.535 1.00 17.38 283 ALA A C 1
ATOM 2012 O O . ALA A 1 287 ? 17.277 2.584 24.878 1.00 20.95 283 ALA A O 1
ATOM 2014 N N . MET A 1 288 ? 15.756 0.941 24.482 1.00 17.87 284 MET A N 1
ATOM 2015 C CA . MET A 1 288 ? 16.655 -0.113 24.918 1.00 20.59 284 MET A CA 1
ATOM 2016 C C . MET A 1 288 ? 17.888 -0.100 24.029 1.00 25.80 284 MET A C 1
ATOM 2017 O O . MET A 1 288 ? 19.009 -0.230 24.518 1.00 24.22 284 MET A O 1
ATOM 2022 N N . ALA A 1 289 ? 17.676 0.092 22.727 1.00 19.30 285 ALA A N 1
ATOM 2023 C CA . ALA A 1 289 ? 18.772 0.136 21.772 1.00 20.16 285 ALA A CA 1
ATOM 2024 C C . ALA A 1 289 ? 19.697 1.295 22.091 1.00 21.92 285 ALA A C 1
ATOM 2025 O O . ALA A 1 289 ? 20.912 1.183 21.941 1.00 24.91 285 ALA A O 1
ATOM 2027 N N . ALA A 1 290 ? 19.104 2.410 22.491 1.00 20.94 286 ALA A N 1
ATOM 2028 C CA . ALA A 1 290 ? 19.877 3.638 22.781 1.00 22.19 286 ALA A CA 1
ATOM 2029 C C . ALA A 1 290 ? 20.675 3.578 24.080 1.00 23.89 286 ALA A C 1
ATOM 2030 O O . ALA A 1 290 ? 21.525 4.457 24.348 1.00 24.41 286 ALA A O 1
ATOM 2032 N N . GLY A 1 291 ? 20.385 2.581 24.903 1.00 22.97 287 GLY A N 1
ATOM 2033 C CA . GLY A 1 291 ? 21.049 2.472 26.192 1.00 23.53 287 GLY A CA 1
ATOM 2034 C C . GLY A 1 291 ? 20.458 3.403 27.234 1.00 25.16 287 GLY A C 1
ATOM 2035 O O . GLY A 1 291 ? 21.168 3.886 28.115 1.00 23.92 287 GLY A O 1
ATOM 2036 N N . THR A 1 292 ? 19.154 3.645 27.128 1.00 19.89 288 THR A N 1
ATOM 2037 C CA . THR A 1 292 ? 18.433 4.525 28.039 1.00 21.10 288 THR A CA 1
ATOM 2038 C C . THR A 1 292 ? 17.363 3.761 28.799 1.00 21.87 288 THR A C 1
ATOM 2039 O O . THR A 1 292 ? 16.543 3.097 28.193 1.00 23.74 288 THR A O 1
ATOM 2043 N N . ALA A 1 293 ? 17.390 3.875 30.127 1.00 19.40 289 ALA A N 1
ATOM 2044 C CA . ALA A 1 293 ? 16.538 3.092 31.001 1.00 19.32 289 ALA A CA 1
ATOM 2045 C C . ALA A 1 293 ? 15.096 3.429 30.735 1.00 16.89 289 ALA A C 1
ATOM 2046 O O . ALA A 1 293 ? 14.756 4.607 30.464 1.00 18.83 289 ALA A O 1
ATOM 2048 N N . VAL A 1 294 ? 14.241 2.413 30.833 1.00 18.29 290 VAL A N 1
ATOM 2049 C CA . VAL A 1 294 ? 12.832 2.561 30.498 1.00 20.14 290 VAL A CA 1
ATOM 2050 C C . VAL A 1 294 ? 11.996 2.435 31.749 1.00 21.73 290 VAL A C 1
ATOM 2051 O O . VAL A 1 294 ? 12.177 1.514 32.535 1.00 23.76 290 VAL A O 1
ATOM 2055 N N . VAL A 1 295 ? 11.108 3.399 31.951 1.00 19.26 291 VAL A N 1
ATOM 2056 C CA . VAL A 1 295 ? 10.035 3.264 32.909 1.00 22.52 291 VAL A CA 1
ATOM 2057 C C . VAL A 1 295 ? 8.714 3.276 32.140 1.00 27.34 291 VAL A C 1
ATOM 2058 O O . VAL A 1 295 ? 8.431 4.227 31.396 1.00 24.30 291 VAL A O 1
ATOM 2062 N N . ALA A 1 296 ? 7.905 2.233 32.322 1.00 25.71 292 ALA A N 1
ATOM 2063 C CA . ALA A 1 296 ? 6.696 2.080 31.523 1.00 22.70 292 ALA A CA 1
ATOM 2064 C C . ALA A 1 296 ? 5.478 1.594 32.300 1.00 27.40 292 ALA A C 1
ATOM 2065 O O . ALA A 1 296 ? 5.610 0.883 33.292 1.00 33.91 292 ALA A O 1
ATOM 2067 N N . SER A 1 297 ? 4.295 1.987 31.824 1.00 26.90 293 SER A N 1
ATOM 2068 C CA . SER A 1 297 ? 3.016 1.433 32.273 1.00 28.55 293 SER A CA 1
ATOM 2069 C C . SER A 1 297 ? 3.010 -0.087 32.099 1.00 35.01 293 SER A C 1
ATOM 2070 O O . SER A 1 297 ? 3.540 -0.600 31.120 1.00 31.41 293 SER A O 1
ATOM 2073 N N . ASP A 1 298 ? 2.383 -0.786 33.040 1.00 34.18 294 ASP A N 1
ATOM 2074 C CA . ASP A 1 298 ? 2.321 -2.240 33.024 1.00 31.71 294 ASP A CA 1
ATOM 2075 C C . ASP A 1 298 ? 1.286 -2.739 32.022 1.00 39.16 294 ASP A C 1
ATOM 2076 O O . ASP A 1 298 ? 0.339 -3.429 32.388 1.00 45.75 294 ASP A O 1
ATOM 2081 N N . LEU A 1 299 ? 1.479 -2.413 30.751 1.00 35.54 295 LEU A N 1
ATOM 2082 C CA . LEU A 1 299 ? 0.641 -2.966 29.693 1.00 38.77 295 LEU A CA 1
ATOM 2083 C C . LEU A 1 299 ? 1.280 -4.255 29.186 1.00 43.85 295 LEU A C 1
ATOM 2084 O O . LEU A 1 299 ? 2.502 -4.412 29.229 1.00 37.78 295 LEU A O 1
ATOM 2089 N N . ASP A 1 300 ? 0.451 -5.174 28.696 1.00 44.08 296 ASP A N 1
ATOM 2090 C CA . ASP A 1 300 ? 0.933 -6.494 28.292 1.00 44.80 296 ASP A CA 1
ATOM 2091 C C . ASP A 1 300 ? 2.097 -6.400 27.305 1.00 42.31 296 ASP A C 1
ATOM 2092 O O . ASP A 1 300 ? 3.138 -7.044 27.494 1.00 37.55 296 ASP A O 1
ATOM 2097 N N . ALA A 1 301 ? 1.919 -5.573 26.277 1.00 40.06 297 ALA A N 1
ATOM 2098 C CA . ALA A 1 301 ? 2.934 -5.360 25.246 1.00 39.88 297 ALA A CA 1
ATOM 2099 C C . ALA A 1 301 ? 4.249 -4.805 25.813 1.00 38.97 297 ALA A C 1
ATOM 2100 O O . ALA A 1 301 ? 5.338 -5.111 25.312 1.00 34.88 297 ALA A O 1
ATOM 2102 N N . PHE A 1 302 ? 4.145 -3.975 26.844 1.00 28.97 298 PHE A N 1
ATOM 2103 C CA . PHE A 1 302 ? 5.326 -3.355 27.423 1.00 29.90 298 PHE A CA 1
ATOM 2104 C C . PHE A 1 302 ? 6.004 -4.363 28.354 1.00 31.23 298 PHE A C 1
ATOM 2105 O O . PHE A 1 302 ? 7.224 -4.431 28.432 1.00 27.11 298 PHE A O 1
ATOM 2113 N N . ARG A 1 303 ? 5.201 -5.128 29.076 1.00 29.70 299 ARG A N 1
ATOM 2114 C CA . ARG A 1 303 ? 5.748 -6.147 29.970 1.00 41.82 299 ARG A CA 1
ATOM 2115 C C . ARG A 1 303 ? 6.573 -7.182 29.164 1.00 37.39 299 ARG A C 1
ATOM 2116 O O . ARG A 1 303 ? 7.609 -7.665 29.621 1.00 36.28 299 ARG A O 1
ATOM 2124 N N . ARG A 1 304 ? 6.156 -7.462 27.938 1.00 34.48 300 ARG A N 1
ATOM 2125 C CA . ARG A 1 304 ? 6.876 -8.444 27.122 1.00 37.17 300 ARG A CA 1
ATOM 2126 C C . ARG A 1 304 ? 8.241 -7.888 26.672 1.00 36.22 300 ARG A C 1
ATOM 2127 O O . ARG A 1 304 ? 9.269 -8.586 26.723 1.00 28.83 300 ARG A O 1
ATOM 2129 N N . VAL A 1 305 ? 8.246 -6.631 26.247 1.00 32.70 301 VAL A N 1
ATOM 2130 C CA . VAL A 1 305 ? 9.467 -6.004 25.754 1.00 31.36 301 VAL A CA 1
ATOM 2131 C C . VAL A 1 305 ? 10.490 -5.910 26.890 1.00 30.30 301 VAL A C 1
ATOM 2132 O O . VAL A 1 305 ? 11.700 -6.114 26.692 1.00 28.96 301 VAL A O 1
ATOM 2136 N N . LEU A 1 306 ? 9.997 -5.603 28.086 1.00 24.89 302 LEU A N 1
ATOM 2137 C CA . LEU A 1 306 ? 10.877 -5.395 29.235 1.00 30.19 302 LEU A CA 1
ATOM 2138 C C . LEU A 1 306 ? 11.094 -6.686 30.051 1.00 31.97 302 LEU A C 1
ATOM 2139 O O . LEU A 1 306 ? 11.540 -6.628 31.193 1.00 30.03 302 LEU A O 1
ATOM 2144 N N . ALA A 1 307 ? 10.768 -7.825 29.438 1.00 28.00 303 ALA A N 1
ATOM 2145 C CA . ALA A 1 307 ? 11.011 -9.151 30.019 1.00 32.89 303 ALA A CA 1
ATOM 2146 C C . ALA A 1 307 ? 10.523 -9.196 31.463 1.00 35.33 303 ALA A C 1
ATOM 2147 O O . ALA A 1 307 ? 11.276 -9.507 32.398 1.00 32.56 303 ALA A O 1
ATOM 2149 N N . ASP A 1 308 ? 9.256 -8.837 31.627 1.00 35.49 304 ASP A N 1
ATOM 2150 C CA . ASP A 1 308 ? 8.583 -8.887 32.923 1.00 42.18 304 ASP A CA 1
ATOM 2151 C C . ASP A 1 308 ? 9.289 -8.112 34.050 1.00 36.59 304 ASP A C 1
ATOM 2152 O O . ASP A 1 308 ? 9.135 -8.431 35.230 1.00 37.23 304 ASP A O 1
ATOM 2157 N N . GLY A 1 309 ? 10.035 -7.080 33.677 1.00 34.23 305 GLY A N 1
ATOM 2158 C CA . GLY A 1 309 ? 10.643 -6.182 34.638 1.00 37.92 305 GLY A CA 1
ATOM 2159 C C . GLY A 1 309 ? 12.128 -6.424 34.772 1.00 36.81 305 GLY A C 1
ATOM 2160 O O . GLY A 1 309 ? 12.799 -5.768 35.556 1.00 36.82 305 GLY A O 1
ATOM 2161 N N . ASP A 1 310 ? 12.653 -7.367 34.001 1.00 35.96 306 ASP A N 1
ATOM 2162 C CA . ASP A 1 310 ? 14.084 -7.643 34.032 1.00 34.23 306 ASP A CA 1
ATOM 2163 C C . ASP A 1 310 ? 14.885 -6.546 33.320 1.00 32.12 306 ASP A C 1
ATOM 2164 O O . ASP A 1 310 ? 16.005 -6.219 33.723 1.00 33.22 306 ASP A O 1
ATOM 2169 N N . ALA A 1 311 ? 14.301 -5.993 32.262 1.00 27.79 307 ALA A N 1
ATOM 2170 C CA . ALA A 1 311 ? 15.009 -5.055 31.384 1.00 25.42 307 ALA A CA 1
ATOM 2171 C C . ALA A 1 311 ? 14.413 -3.628 31.418 1.00 23.80 307 ALA A C 1
ATOM 2172 O O . ALA A 1 311 ? 14.698 -2.798 30.555 1.00 23.07 307 ALA A O 1
ATOM 2174 N N . GLY A 1 312 ? 13.606 -3.340 32.433 1.00 23.23 308 GLY A N 1
ATOM 2175 C CA . GLY A 1 312 ? 13.057 -1.997 32.601 1.00 21.97 308 GLY A CA 1
ATOM 2176 C C . GLY A 1 312 ? 12.049 -2.012 33.743 1.00 25.39 308 GLY A C 1
ATOM 2177 O O . GLY A 1 312 ? 11.665 -3.100 34.192 1.00 29.05 308 GLY A O 1
ATOM 2178 N N . ARG A 1 313 ? 11.626 -0.828 34.198 1.00 29.31 309 ARG A N 1
ATOM 2179 C CA . ARG A 1 313 ? 10.729 -0.702 35.357 1.00 31.31 309 ARG A CA 1
ATOM 2180 C C . ARG A 1 313 ? 9.274 -0.577 34.911 1.00 28.06 309 ARG A C 1
ATOM 2181 O O . ARG A 1 313 ? 8.952 0.275 34.089 1.00 30.52 309 ARG A O 1
ATOM 2189 N N . LEU A 1 314 ? 8.414 -1.456 35.423 1.00 31.17 310 LEU A N 1
ATOM 2190 C CA . LEU A 1 314 ? 6.981 -1.456 35.092 1.00 26.52 310 LEU A CA 1
ATOM 2191 C C . LEU A 1 314 ? 6.212 -0.775 36.237 1.00 37.44 310 LEU A C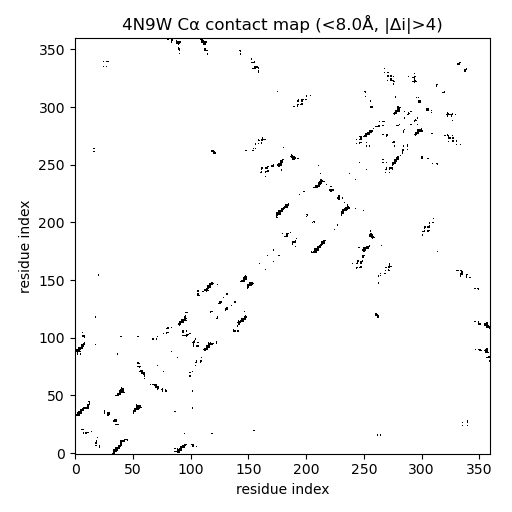 1
ATOM 2192 O O . LEU A 1 314 ? 6.482 -1.042 37.398 1.00 32.44 310 LEU A O 1
ATOM 2197 N N . VAL A 1 315 ? 5.290 0.129 35.891 1.00 31.21 311 VAL A N 1
ATOM 2198 C CA . VAL A 1 315 ? 4.481 0.878 36.846 1.00 29.02 311 VAL A CA 1
ATOM 2199 C C . VAL A 1 315 ? 3.001 0.604 36.594 1.00 32.54 311 VAL A C 1
ATOM 2200 O O . VAL A 1 315 ? 2.588 0.471 35.447 1.00 33.76 311 VAL A O 1
ATOM 2204 N N . PRO A 1 316 ? 2.185 0.512 37.658 1.00 34.31 312 PRO A N 1
ATOM 2205 C CA . PRO A 1 316 ? 0.760 0.256 37.405 1.00 42.89 312 PRO A CA 1
ATOM 2206 C C . PRO A 1 316 ? 0.143 1.335 36.524 1.00 35.67 312 PRO A C 1
ATOM 2207 O O . PRO A 1 316 ? 0.539 2.497 36.615 1.00 31.91 312 PRO A O 1
ATOM 2211 N N . VAL A 1 317 ? -0.801 0.953 35.672 1.00 39.58 313 VAL A N 1
ATOM 2212 C CA . VAL A 1 317 ? -1.363 1.898 34.715 1.00 42.66 313 VAL A CA 1
ATOM 2213 C C . VAL A 1 317 ? -2.163 3.016 35.406 1.00 37.16 313 VAL A C 1
ATOM 2214 O O . VAL A 1 317 ? -2.937 2.761 36.329 1.00 39.86 313 VAL A O 1
ATOM 2218 N N . ASP A 1 318 ? -1.946 4.250 34.952 1.00 37.41 314 ASP A N 1
ATOM 2219 C CA . ASP A 1 318 ? -2.711 5.414 35.400 1.00 41.46 314 ASP A CA 1
ATOM 2220 C C . ASP A 1 318 ? -2.519 5.661 36.900 1.00 45.76 314 ASP A C 1
ATOM 2221 O O . ASP A 1 318 ? -3.486 5.855 37.633 1.00 47.66 314 ASP A O 1
ATOM 2226 N N . ASP A 1 319 ? -1.263 5.638 37.337 1.00 39.78 315 ASP A N 1
ATOM 2227 C CA . ASP A 1 319 ? -0.905 5.761 38.745 1.00 41.49 315 ASP A CA 1
ATOM 2228 C C . ASP A 1 319 ? 0.207 6.781 38.796 1.00 38.51 315 ASP A C 1
ATOM 2229 O O . ASP A 1 319 ? 1.377 6.456 38.627 1.00 37.83 315 ASP A O 1
ATOM 2234 N N . ALA A 1 320 ? -0.177 8.032 39.002 1.00 39.52 316 ALA A N 1
ATOM 2235 C CA . ALA A 1 320 ? 0.768 9.134 38.987 1.00 33.47 316 ALA A CA 1
ATOM 2236 C C . ALA A 1 320 ? 1.775 9.028 40.138 1.00 36.49 316 ALA A C 1
ATOM 2237 O O . ALA A 1 320 ? 2.959 9.266 39.935 1.00 30.98 316 ALA A O 1
ATOM 2239 N N . ASP A 1 321 ? 1.299 8.674 41.335 1.00 40.52 317 ASP A N 1
ATOM 2240 C CA . ASP A 1 321 ? 2.177 8.550 42.501 1.00 40.02 317 ASP A CA 1
ATOM 2241 C C . ASP A 1 321 ? 3.204 7.450 42.255 1.00 40.69 317 ASP A C 1
ATOM 2242 O O . ASP A 1 321 ? 4.393 7.610 42.556 1.00 36.65 317 ASP A O 1
ATOM 2247 N N . GLY A 1 322 ? 2.737 6.336 41.698 1.00 35.18 318 GLY A N 1
ATOM 2248 C CA . GLY A 1 322 ? 3.611 5.238 41.346 1.00 33.40 318 GLY A CA 1
ATOM 2249 C C . GLY A 1 322 ? 4.606 5.641 40.279 1.00 31.57 318 GLY A C 1
ATOM 2250 O O . GLY A 1 322 ? 5.762 5.224 40.317 1.00 29.19 318 GLY A O 1
ATOM 2251 N N . MET A 1 323 ? 4.166 6.448 39.312 1.00 28.94 319 MET A N 1
ATOM 2252 C CA . MET A 1 323 ? 5.057 6.874 38.237 1.00 24.16 319 MET A CA 1
ATOM 2253 C C . MET A 1 323 ? 6.153 7.811 38.760 1.00 26.36 319 MET A C 1
ATOM 2254 O O . MET A 1 323 ? 7.309 7.672 38.374 1.00 26.43 319 MET A O 1
ATOM 2259 N N . ALA A 1 324 ? 5.800 8.751 39.638 1.00 25.77 320 ALA A N 1
ATOM 2260 C CA . ALA A 1 324 ? 6.799 9.624 40.255 1.00 26.26 320 ALA A CA 1
ATOM 2261 C C . ALA A 1 324 ? 7.823 8.814 41.053 1.00 24.50 320 ALA A C 1
ATOM 2262 O O . ALA A 1 324 ? 9.019 9.055 40.938 1.00 27.50 320 ALA A O 1
ATOM 2264 N N . ALA A 1 325 ? 7.346 7.865 41.861 1.00 31.01 321 ALA A N 1
ATOM 2265 C CA . ALA A 1 325 ? 8.240 7.032 42.666 1.00 33.34 321 ALA A CA 1
ATOM 2266 C C . ALA A 1 325 ? 9.225 6.283 41.760 1.00 34.34 321 ALA A C 1
ATOM 2267 O O . ALA A 1 325 ? 10.433 6.217 42.022 1.00 31.92 321 ALA A O 1
ATOM 2269 N N . ALA A 1 326 ? 8.699 5.739 40.672 1.00 31.06 322 ALA A N 1
ATOM 2270 C CA . ALA A 1 326 ? 9.511 4.986 39.728 1.00 29.53 322 ALA A CA 1
ATOM 2271 C C . ALA A 1 326 ? 10.558 5.840 39.045 1.00 28.52 322 ALA A C 1
ATOM 2272 O O . ALA A 1 326 ? 11.702 5.413 38.885 1.00 25.82 322 ALA A O 1
ATOM 2274 N N . LEU A 1 327 ? 10.178 7.049 38.626 1.00 24.91 323 LEU A N 1
ATOM 2275 C CA . LEU A 1 327 ? 11.120 7.921 37.921 1.00 23.69 323 LEU A CA 1
ATOM 2276 C C . LEU A 1 327 ? 12.173 8.438 38.911 1.00 24.91 323 LEU A C 1
ATOM 2277 O O . LEU A 1 327 ? 13.360 8.486 38.605 1.00 26.32 323 LEU A O 1
ATOM 2282 N N . ILE A 1 328 ? 11.734 8.844 40.093 1.00 23.29 324 ILE A N 1
ATOM 2283 C CA . ILE A 1 328 ? 12.670 9.311 41.118 1.00 23.93 324 ILE A CA 1
ATOM 2284 C C . ILE A 1 328 ? 13.627 8.164 41.451 1.00 31.15 324 ILE A C 1
ATOM 2285 O O . ILE A 1 328 ? 14.845 8.357 41.522 1.00 27.54 324 ILE A O 1
ATOM 2290 N N . GLY A 1 329 ? 13.072 6.964 41.627 1.00 27.18 325 GLY A N 1
ATOM 2291 C CA . GLY A 1 329 ? 13.875 5.810 42.015 1.00 29.01 325 GLY A CA 1
ATOM 2292 C C . GLY A 1 329 ? 14.972 5.497 41.019 1.00 29.86 325 GLY A C 1
ATOM 2293 O O . GLY A 1 329 ? 16.112 5.280 41.393 1.00 28.51 325 GLY A O 1
ATOM 2294 N N . ILE A 1 330 ? 14.613 5.489 39.738 1.00 25.45 326 ILE A N 1
ATOM 2295 C CA . ILE A 1 330 ? 15.535 5.212 38.659 1.00 30.09 326 ILE A CA 1
ATOM 2296 C C . ILE A 1 330 ? 16.654 6.246 38.561 1.00 26.87 326 ILE A C 1
ATOM 2297 O O . ILE A 1 330 ? 17.815 5.891 38.348 1.00 31.38 326 ILE A O 1
ATOM 2302 N N . LEU A 1 331 ? 16.306 7.532 38.670 1.00 25.24 327 LEU A N 1
ATOM 2303 C CA . LEU A 1 331 ? 17.321 8.593 38.614 1.00 25.06 327 LEU A CA 1
ATOM 2304 C C . LEU A 1 331 ? 18.245 8.622 39.823 1.00 22.76 327 LEU A C 1
ATOM 2305 O O . LEU A 1 331 ? 19.427 8.906 39.698 1.00 32.42 327 LEU A O 1
ATOM 2310 N N . GLU A 1 332 ? 17.709 8.313 40.996 1.00 24.91 328 GLU A N 1
ATOM 2311 C CA . GLU A 1 332 ? 18.496 8.325 42.240 1.00 29.08 328 GLU A CA 1
ATOM 2312 C C . GLU A 1 332 ? 19.425 7.115 42.424 1.00 35.25 328 GLU A C 1
ATOM 2313 O O . GLU A 1 332 ? 20.427 7.222 43.114 1.00 43.30 328 GLU A O 1
ATOM 2319 N N . ASP A 1 333 ? 19.095 5.967 41.819 1.00 32.63 329 ASP A N 1
ATOM 2320 C CA . ASP A 1 333 ? 19.866 4.730 42.047 1.00 29.62 329 ASP A CA 1
ATOM 2321 C C . ASP A 1 333 ? 20.650 4.369 40.793 1.00 32.34 329 ASP A C 1
ATOM 2322 O O . ASP A 1 333 ? 20.116 3.771 39.855 1.00 34.76 329 ASP A O 1
ATOM 2327 N N . ASP A 1 334 ? 21.924 4.741 40.764 1.00 34.90 330 ASP A N 1
ATOM 2328 C CA . ASP A 1 334 ? 22.752 4.491 39.581 1.00 34.11 330 ASP A CA 1
ATOM 2329 C C . ASP A 1 334 ? 22.951 2.988 39.300 1.00 32.26 330 ASP A C 1
ATOM 2330 O O . ASP A 1 334 ? 22.932 2.559 38.136 1.00 30.52 330 ASP A O 1
ATOM 2335 N N . GLN A 1 335 ? 23.134 2.206 40.363 1.00 33.56 331 GLN A N 1
ATOM 2336 C CA . GLN A 1 335 ? 23.288 0.745 40.251 1.00 34.92 331 GLN A CA 1
ATOM 2337 C C . GLN A 1 335 ? 22.088 0.127 39.574 1.00 35.11 331 GLN A C 1
ATOM 2338 O O . GLN A 1 335 ? 22.216 -0.720 38.658 1.00 38.77 331 GLN A O 1
ATOM 2344 N N . LEU A 1 336 ? 20.905 0.515 40.044 1.00 32.23 332 L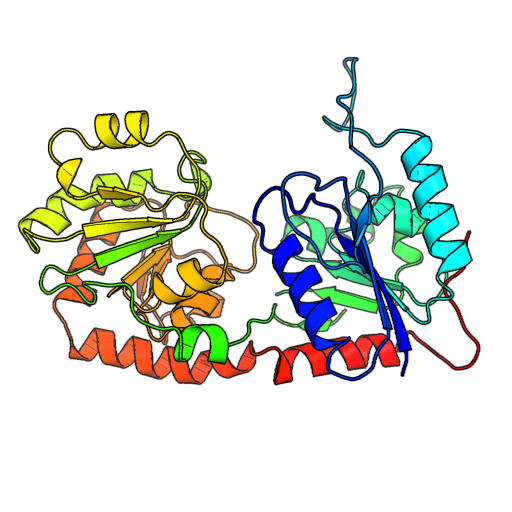EU A N 1
ATOM 2345 C CA . LEU A 1 336 ? 19.673 -0.054 39.507 1.00 31.23 332 LEU A CA 1
ATOM 2346 C C . LEU A 1 336 ? 19.546 0.313 38.035 1.00 29.12 332 LEU A C 1
ATOM 2347 O O . LEU A 1 336 ? 19.241 -0.539 37.193 1.00 27.83 332 LEU A O 1
ATOM 2352 N N . ARG A 1 337 ? 19.709 1.608 37.744 1.00 29.00 333 ARG A N 1
ATOM 2353 C CA . ARG A 1 337 ? 19.571 2.112 36.379 1.00 27.30 333 ARG A CA 1
ATOM 2354 C C . ARG A 1 337 ? 20.567 1.410 35.434 1.00 26.11 333 ARG A C 1
ATOM 2355 O O . ARG A 1 337 ? 20.203 0.998 34.329 1.00 24.63 333 ARG A O 1
ATOM 2363 N N . ALA A 1 338 ? 21.817 1.265 35.867 1.00 29.25 334 ALA A N 1
ATOM 2364 C CA . ALA A 1 338 ? 22.850 0.592 35.069 1.00 31.99 334 ALA A CA 1
ATOM 2365 C C . ALA A 1 338 ? 22.484 -0.863 34.771 1.00 32.90 334 ALA A C 1
ATOM 2366 O O . ALA A 1 338 ? 22.746 -1.364 33.670 1.00 28.74 334 ALA A O 1
ATOM 2368 N N . GLY A 1 339 ? 21.880 -1.521 35.764 1.00 32.44 335 GLY A N 1
ATOM 2369 C CA . GLY A 1 339 ? 21.413 -2.898 35.644 1.00 30.56 335 GLY A CA 1
ATOM 2370 C C . GLY A 1 339 ? 20.346 -3.054 34.559 1.00 31.82 335 GLY A C 1
ATOM 2371 O O . GLY A 1 339 ? 20.448 -3.947 33.739 1.00 23.90 335 GLY A O 1
ATOM 2372 N N . TYR A 1 340 ? 19.319 -2.195 34.581 1.00 31.46 336 TYR A N 1
ATOM 2373 C CA . TYR A 1 340 ? 18.268 -2.215 33.567 1.00 27.73 336 TYR A CA 1
ATOM 2374 C C . TYR A 1 340 ? 18.869 -2.009 32.191 1.00 22.12 336 TYR A C 1
ATOM 2375 O O . TYR A 1 340 ? 18.509 -2.702 31.227 1.00 21.16 336 TYR A O 1
ATOM 2384 N N . VAL A 1 341 ? 19.767 -1.034 32.080 1.00 24.71 337 VAL A N 1
ATOM 2385 C CA . VAL A 1 341 ? 20.349 -0.702 30.770 1.00 25.55 337 VAL A CA 1
ATOM 2386 C C . VAL A 1 341 ? 21.142 -1.913 30.209 1.00 21.67 337 VAL A C 1
ATOM 2387 O O . VAL A 1 341 ? 21.070 -2.251 29.016 1.00 21.48 337 VAL A O 1
ATOM 2391 N N . ALA A 1 342 ? 21.869 -2.575 31.092 1.00 23.27 338 ALA A N 1
ATOM 2392 C CA . ALA A 1 342 ? 22.690 -3.719 30.703 1.00 24.18 338 ALA A CA 1
ATOM 2393 C C . ALA A 1 342 ? 21.819 -4.873 30.212 1.00 25.54 338 ALA A C 1
ATOM 2394 O O . ALA A 1 342 ? 22.111 -5.502 29.198 1.00 27.54 338 ALA A O 1
ATOM 2396 N N . ARG A 1 343 ? 20.746 -5.144 30.944 1.00 23.14 339 ARG A N 1
ATOM 2397 C CA . ARG A 1 343 ? 19.850 -6.250 30.593 1.00 21.45 339 ARG A CA 1
ATOM 2398 C C . ARG A 1 343 ? 19.108 -5.904 29.321 1.00 26.78 339 ARG A C 1
ATOM 2399 O O . ARG A 1 343 ? 18.921 -6.764 28.461 1.00 24.59 339 ARG A O 1
ATOM 2407 N N . ALA A 1 344 ? 18.743 -4.623 29.172 1.00 19.07 340 ALA A N 1
ATOM 2408 C CA . ALA A 1 344 ? 18.054 -4.139 27.989 1.00 17.83 340 ALA A CA 1
ATOM 2409 C C . ALA A 1 344 ? 18.919 -4.182 26.731 1.00 17.11 340 ALA A C 1
ATOM 2410 O O . ALA A 1 344 ? 18.434 -4.519 25.656 1.00 19.15 340 ALA A O 1
ATOM 2412 N N . SER A 1 345 ? 20.188 -3.828 26.861 1.00 20.09 341 SER A N 1
ATOM 2413 C CA . SER A 1 345 ? 21.094 -3.804 25.729 1.00 19.87 341 SER A CA 1
ATOM 2414 C C . SER A 1 345 ? 21.377 -5.218 25.242 1.00 23.85 341 SER A C 1
ATOM 2415 O O . SER A 1 345 ? 21.527 -5.440 24.054 1.00 22.03 341 SER A O 1
ATOM 2418 N N . GLU A 1 346 ? 21.423 -6.175 26.163 1.00 24.38 342 GLU A N 1
ATOM 2419 C CA . GLU A 1 346 ? 21.529 -7.600 25.765 1.00 24.32 342 GLU A CA 1
ATOM 2420 C C . GLU A 1 346 ? 20.254 -8.057 25.059 1.00 21.92 342 GLU A C 1
ATOM 2421 O O . GLU A 1 346 ? 20.280 -8.706 23.982 1.00 19.25 342 GLU A O 1
ATOM 2427 N N . ARG A 1 347 ? 19.119 -7.729 25.660 1.00 18.43 343 ARG A N 1
ATOM 2428 C CA . ARG A 1 347 ? 17.840 -8.204 25.131 1.00 18.46 343 ARG A CA 1
ATOM 2429 C C . ARG A 1 347 ? 17.542 -7.714 23.734 1.00 23.85 343 ARG A C 1
ATOM 2430 O O . ARG A 1 347 ? 17.051 -8.467 22.905 1.00 18.28 343 ARG A O 1
ATOM 2438 N N . VAL A 1 348 ? 17.837 -6.445 23.476 1.00 19.89 344 VAL A N 1
ATOM 2439 C CA . VAL A 1 348 ? 17.342 -5.757 22.288 1.00 15.82 344 VAL A CA 1
ATOM 2440 C C . VAL A 1 348 ? 17.902 -6.301 20.953 1.00 22.09 344 VAL A C 1
ATOM 2441 O O . VAL A 1 348 ? 17.337 -6.059 19.872 1.00 19.01 344 VAL A O 1
ATOM 2445 N N . HIS A 1 349 ? 19.006 -7.051 21.013 1.00 19.82 345 HIS A N 1
ATOM 2446 C CA . HIS A 1 349 ? 19.567 -7.618 19.789 1.00 18.18 345 HIS A CA 1
ATOM 2447 C C . HIS A 1 349 ? 18.562 -8.541 19.060 1.00 18.50 345 HIS A C 1
ATOM 2448 O O . HIS A 1 349 ? 18.648 -8.709 17.834 1.00 19.59 345 HIS A O 1
ATOM 2455 N N . ARG A 1 350 ? 17.584 -9.081 19.777 1.00 20.48 346 ARG A N 1
ATOM 2456 C CA . ARG A 1 350 ? 16.603 -10.015 19.141 1.00 22.30 346 ARG A CA 1
ATOM 2457 C C . ARG A 1 350 ? 15.601 -9.286 18.227 1.00 24.70 346 ARG A C 1
ATOM 2458 O O . ARG A 1 350 ? 14.888 -9.922 17.423 1.00 21.67 346 ARG A O 1
ATOM 2466 N N . TYR A 1 351 ? 15.523 -7.967 18.390 1.00 16.04 347 TYR A N 1
ATOM 2467 C CA . TYR A 1 351 ? 14.711 -7.092 17.555 1.00 17.79 347 TYR A CA 1
ATOM 2468 C C . TYR A 1 351 ? 15.489 -6.445 16.426 1.00 13.61 347 TYR A C 1
ATOM 2469 O O . TYR A 1 351 ? 14.918 -5.680 15.675 1.00 19.59 347 TYR A O 1
ATOM 2478 N N . ASP A 1 352 ? 16.793 -6.674 16.313 1.00 15.01 348 ASP A N 1
ATOM 2479 C CA . ASP A 1 352 ? 17.519 -6.017 15.252 1.00 15.83 348 ASP A CA 1
ATOM 2480 C C . ASP A 1 352 ? 17.066 -6.527 13.874 1.00 18.19 348 ASP A C 1
ATOM 2481 O O . ASP A 1 352 ? 16.726 -7.707 13.705 1.00 18.07 348 ASP A O 1
ATOM 2486 N N . TRP A 1 353 ? 17.093 -5.654 12.871 1.00 17.29 349 TRP A N 1
ATOM 2487 C CA . TRP A 1 353 ? 16.638 -6.057 11.541 1.00 18.22 349 TRP A CA 1
ATOM 2488 C C . TRP A 1 353 ? 17.415 -7.257 11.012 1.00 22.75 349 TRP A C 1
ATOM 2489 O O . TRP A 1 353 ? 16.884 -8.013 10.199 1.00 25.40 349 TRP A O 1
ATOM 2500 N N . SER A 1 354 ? 18.670 -7.425 11.441 1.00 25.23 350 SER A N 1
ATOM 2501 C CA . SER A 1 354 ? 19.473 -8.551 10.956 1.00 29.48 350 SER A CA 1
ATOM 2502 C C . SER A 1 354 ? 18.726 -9.853 11.250 1.00 27.86 350 SER A C 1
ATOM 2503 O O . SER A 1 354 ? 18.433 -10.635 10.361 1.00 33.85 350 SER A O 1
ATOM 2506 N N . VAL A 1 355 ? 18.334 -10.012 12.495 1.00 23.64 351 VAL A N 1
ATOM 2507 C CA . VAL A 1 355 ? 17.679 -11.212 12.970 1.00 25.90 351 VAL A CA 1
ATOM 2508 C C . VAL A 1 355 ? 16.215 -11.309 12.508 1.00 29.77 351 VAL A C 1
ATOM 2509 O O . VAL A 1 355 ? 15.699 -12.387 12.174 1.00 32.46 351 VAL A O 1
ATOM 2513 N N . VAL A 1 356 ? 15.540 -10.176 12.473 1.00 19.08 352 VAL A N 1
ATOM 2514 C CA . VAL A 1 356 ? 14.096 -10.171 12.260 1.00 15.73 352 VAL A CA 1
ATOM 2515 C C . VAL A 1 356 ? 13.779 -10.335 10.781 1.00 19.41 352 VAL A C 1
ATOM 2516 O O . VAL A 1 356 ? 12.860 -11.071 10.399 1.00 20.98 352 VAL A O 1
ATOM 2520 N N . SER A 1 357 ? 14.558 -9.654 9.949 1.00 20.79 353 SER A N 1
ATOM 2521 C CA . SER A 1 357 ? 14.333 -9.719 8.505 1.00 21.93 353 SER A CA 1
ATOM 2522 C C . SER A 1 357 ? 14.564 -11.145 7.971 1.00 27.59 353 SER A C 1
ATOM 2523 O O . SER A 1 357 ? 13.934 -11.526 6.987 1.00 22.73 353 SER A O 1
ATOM 2526 N N . ALA A 1 358 ? 15.459 -11.904 8.605 1.00 27.66 354 ALA A N 1
ATOM 2527 C CA . ALA A 1 358 ? 15.674 -13.327 8.249 1.00 27.11 354 ALA A CA 1
ATOM 2528 C C . ALA A 1 358 ? 14.401 -14.143 8.443 1.00 21.30 354 ALA A C 1
ATOM 2529 O O . ALA A 1 358 ? 14.047 -14.993 7.625 1.00 23.04 354 ALA A O 1
ATOM 2531 N N . GLN A 1 359 ? 13.741 -13.923 9.565 1.00 18.54 355 GLN A N 1
ATOM 2532 C CA . GLN A 1 359 ? 12.479 -14.603 9.845 1.00 21.34 355 GLN A CA 1
ATOM 2533 C C . GLN A 1 359 ? 11.392 -14.269 8.828 1.00 18.71 355 GLN A C 1
ATOM 2534 O O . GLN A 1 359 ? 10.652 -15.142 8.379 1.00 18.61 355 GLN A O 1
ATOM 2540 N N . ILE A 1 360 ? 11.286 -12.993 8.470 1.00 19.29 356 ILE A N 1
ATOM 2541 C CA . ILE A 1 360 ? 10.327 -12.575 7.471 1.00 17.69 356 ILE A CA 1
ATOM 2542 C C . ILE A 1 360 ? 10.641 -13.172 6.102 1.00 18.44 356 ILE A C 1
ATOM 2543 O O . ILE A 1 360 ? 9.746 -13.624 5.386 1.00 20.59 356 ILE A O 1
ATOM 2548 N N . MET A 1 361 ? 11.907 -13.194 5.729 1.00 19.91 357 MET A N 1
ATOM 2549 C CA . MET A 1 361 ? 12.274 -13.750 4.438 1.00 17.96 357 MET A CA 1
ATOM 2550 C C . MET A 1 361 ? 11.918 -15.257 4.351 1.00 22.95 357 MET A C 1
ATOM 2551 O O . MET A 1 361 ? 11.586 -15.771 3.271 1.00 21.00 357 MET A O 1
ATOM 2556 N N . ARG A 1 362 ? 11.978 -15.964 5.474 1.00 26.08 358 ARG A N 1
ATOM 2557 C CA . ARG A 1 362 ? 11.636 -17.401 5.436 1.00 23.86 358 ARG A CA 1
ATOM 2558 C C . ARG A 1 362 ? 10.173 -17.577 5.051 1.00 23.26 358 ARG A C 1
ATOM 2559 O O . ARG A 1 362 ? 9.811 -18.508 4.329 1.00 22.41 358 ARG A O 1
ATOM 2567 N N . VAL A 1 363 ? 9.339 -16.647 5.487 1.00 19.58 359 VAL A N 1
ATOM 2568 C CA . VAL A 1 363 ? 7.926 -16.660 5.120 1.00 23.17 359 VAL A CA 1
ATOM 2569 C C . VAL A 1 363 ? 7.771 -16.314 3.634 1.00 20.26 359 VAL A C 1
ATOM 2570 O O . VAL A 1 363 ? 7.089 -17.022 2.886 1.00 20.89 359 VAL A O 1
ATOM 2574 N N . TYR A 1 364 ? 8.476 -15.284 3.178 1.00 21.62 360 TYR A N 1
ATOM 2575 C CA . TYR A 1 364 ? 8.462 -15.008 1.734 1.00 19.56 360 TYR A CA 1
ATOM 2576 C C . TYR A 1 364 ? 8.829 -16.259 0.907 1.00 22.14 360 TYR A C 1
ATOM 2577 O O . TYR A 1 364 ? 8.177 -16.557 -0.088 1.00 22.34 360 TYR A O 1
ATOM 2586 N N . GLU A 1 365 ? 9.901 -16.945 1.312 1.00 23.12 361 GLU A N 1
ATOM 2587 C CA . GLU A 1 365 ? 10.409 -18.103 0.590 1.00 25.09 361 GLU A CA 1
ATOM 2588 C C . GLU A 1 365 ? 9.340 -19.181 0.549 1.00 28.66 361 GLU A C 1
ATOM 2589 O O . GLU A 1 365 ? 9.063 -19.766 -0.491 1.00 34.78 361 GLU A O 1
ATOM 2595 N N . THR A 1 366 ? 8.722 -19.415 1.696 1.00 30.10 362 THR A N 1
ATOM 2596 C CA . THR A 1 366 ? 7.654 -20.402 1.832 1.00 27.55 362 THR A CA 1
ATOM 2597 C C . THR A 1 366 ? 6.458 -20.187 0.909 1.00 29.97 362 THR A C 1
ATOM 2598 O O . THR A 1 366 ? 5.926 -21.144 0.351 1.00 33.02 362 THR A O 1
ATOM 2602 N N . VAL A 1 367 ? 6.027 -18.943 0.768 1.00 27.61 363 VAL A N 1
ATOM 2603 C CA A VAL A 1 367 ? 4.850 -18.571 -0.007 0.23 28.44 363 VAL A CA 1
ATOM 2604 C CA B VAL A 1 367 ? 4.837 -18.657 -0.043 0.77 28.86 363 VAL A CA 1
ATOM 2605 C C . VAL A 1 367 ? 5.129 -18.475 -1.521 1.00 31.51 363 VAL A C 1
ATOM 2606 O O . VAL A 1 367 ? 4.215 -18.554 -2.339 1.00 27.55 363 VAL A O 1
ATOM 2613 N N . SER A 1 368 ? 6.386 -18.252 -1.885 1.00 30.28 364 SER A N 1
ATOM 2614 C CA . SER A 1 368 ? 6.725 -18.061 -3.293 1.00 29.58 364 SER A CA 1
ATOM 2615 C C . SER A 1 368 ? 7.202 -19.363 -3.946 1.00 43.29 364 SER A C 1
ATOM 2616 O O . SER A 1 368 ? 7.227 -20.420 -3.311 1.00 43.60 364 SER A O 1
ATOM 2619 N N . GLY A 1 369 ? 7.534 -19.289 -5.232 1.00 46.48 365 GLY A N 1
ATOM 2620 C CA . GLY A 1 369 ? 7.842 -20.476 -6.007 1.00 49.75 365 GLY A CA 1
ATOM 2621 C C . GLY A 1 369 ? 8.168 -20.100 -7.435 1.00 49.54 365 GLY A C 1
ATOM 2622 O O . GLY A 1 369 ? 7.657 -19.115 -7.956 1.00 41.78 365 GLY A O 1
ATOM 2623 N N . ALA A 1 370 ? 9.028 -20.881 -8.070 1.00 56.89 366 ALA A N 1
ATOM 2624 C CA . ALA A 1 370 ? 9.505 -20.559 -9.409 1.00 58.67 366 ALA A CA 1
ATOM 2625 C C . ALA A 1 370 ? 8.360 -20.278 -10.394 1.00 55.54 366 ALA A C 1
ATOM 2626 O O . ALA A 1 370 ? 7.355 -20.999 -10.439 1.00 52.09 366 ALA A O 1
ATOM 2628 N N . GLY A 1 371 ? 8.519 -19.199 -11.157 1.00 54.98 367 GLY A N 1
ATOM 2629 C CA . GLY A 1 371 ? 7.584 -18.837 -12.213 1.00 56.23 367 GLY A CA 1
ATOM 2630 C C . GLY A 1 371 ? 6.201 -18.414 -11.746 1.00 51.62 367 GLY A C 1
ATOM 2631 O O . GLY A 1 371 ? 5.277 -18.332 -12.548 1.00 54.48 367 GLY A O 1
ATOM 2632 N N . ILE A 1 372 ? 6.045 -18.156 -10.453 1.00 41.21 368 ILE A N 1
ATOM 2633 C CA . ILE A 1 372 ? 4.749 -17.727 -9.932 1.00 41.93 368 ILE A CA 1
ATOM 2634 C C . ILE A 1 372 ? 4.835 -16.259 -9.526 1.00 43.43 368 ILE A C 1
ATOM 2635 O O . ILE A 1 372 ? 5.808 -15.823 -8.894 1.00 39.37 368 ILE A O 1
ATOM 2640 N N . LYS A 1 373 ? 3.801 -15.521 -9.905 1.00 36.75 369 LYS A N 1
ATOM 2641 C CA . LYS A 1 373 ? 3.756 -14.097 -9.708 1.00 34.66 369 LYS A CA 1
ATOM 2642 C C . LYS A 1 373 ? 2.427 -13.690 -9.081 1.00 29.23 369 LYS A C 1
ATOM 2643 O O . LYS A 1 373 ? 1.397 -14.365 -9.213 1.00 31.44 369 LYS A O 1
ATOM 2649 N N . VAL A 1 374 ? 2.457 -12.575 -8.369 1.00 25.40 370 VAL A N 1
ATOM 2650 C CA . VAL A 1 374 ? 1.217 -11.933 -7.974 1.00 24.43 370 VAL A CA 1
ATOM 2651 C C . VAL A 1 374 ? 0.568 -11.385 -9.236 1.00 25.45 370 VAL A C 1
ATOM 2652 O O . VAL A 1 374 ? 1.250 -10.816 -10.086 1.00 27.18 370 VAL A O 1
ATOM 2656 N N . GLN A 1 375 ? -0.743 -11.580 -9.371 1.00 25.80 371 GLN A N 1
ATOM 2657 C CA . GLN A 1 375 ? -1.472 -11.082 -10.535 1.00 26.88 371 GLN A CA 1
ATOM 2658 C C . GLN A 1 375 ? -2.800 -10.456 -10.128 1.00 26.21 371 GLN A C 1
ATOM 2659 O O . GLN A 1 375 ? -3.287 -10.640 -9.016 1.00 30.57 371 GLN A O 1
ATOM 2665 N N . VAL A 1 376 ? -3.406 -9.723 -11.048 1.00 26.96 372 VAL A N 1
ATOM 2666 C CA . VAL A 1 376 ? -4.681 -9.106 -10.764 1.00 26.62 372 VAL A CA 1
ATOM 2667 C C . VAL A 1 376 ? -5.784 -10.143 -10.763 1.00 30.80 372 VAL A C 1
ATOM 2668 O O . VAL A 1 376 ? -5.810 -11.052 -11.605 1.00 35.31 372 VAL A O 1
ATOM 2672 N N . SER A 1 377 ? -6.700 -10.025 -9.818 1.00 31.31 373 SER A N 1
ATOM 2673 C CA . SER A 1 377 ? -7.826 -10.949 -9.743 1.00 42.77 373 SER A CA 1
ATOM 2674 C C . SER A 1 377 ? -8.889 -10.593 -10.775 1.00 44.57 373 SER A C 1
ATOM 2675 O O . SER A 1 377 ? -9.564 -11.475 -11.300 1.00 52.74 373 SER A O 1
#

Secondary structure (DSSP, 8-state):
--EEEEE-SS-TTS--HHHHHHHHHHHHHHHTT-EEEEEES--TTS---TTEEE---EEEP-STT-SSSEEE-HHHHHHHHHHHHHH--SEEEEE---SSSHHHHHHHHEESSEEEEE-SHHHHGGGSHHHHGGGHHHHTT--EEEE---EE-PPPB-HHHHHTPPPPTT-S-TT-EEEEES-TTSGGG-HHHHHHHHHHHHHHSTT-EEEEES-S-HHHHHHHHGGGGGGEEEEES--HHHHHHHHHH-SEEEE--S---S--HHHHHHHHHT-EEEEE--HHHHHHTGGGTSSEEE-TT-HHHHHHHHHHHHH-HHHHHHHHHHHHHHGGGGBHHHHHHHHHHHHHHH--TT---EE-